Protein AF-G0S0V9-F1 (afdb_monomer)

Mean predicted aligned error: 15.32 Å

InterPro domains:
  IPR046497 Domain of unknown function DUF6590 [PF20233] (120-273)

Organism: Chaetomium thermophilum (strain DSM 1495 / CBS 144.50 / IMI 039719) (NCBI:txid759272)

Structure (mmCIF, N/CA/C/O backbone):
data_AF-G0S0V9-F1
#
_entry.id   AF-G0S0V9-F1
#
loop_
_atom_site.group_PDB
_atom_site.id
_atom_site.type_symbol
_atom_site.label_atom_id
_atom_site.label_alt_id
_atom_site.label_comp_id
_atom_site.label_asym_id
_atom_site.label_entity_id
_atom_site.label_seq_id
_atom_site.pdbx_PDB_ins_code
_atom_site.Cartn_x
_atom_site.Cartn_y
_atom_site.Cartn_z
_atom_site.occupancy
_atom_site.B_iso_or_equiv
_atom_site.auth_seq_id
_atom_site.auth_comp_id
_atom_site.auth_asym_id
_atom_site.auth_atom_id
_atom_site.pdbx_PDB_model_num
ATOM 1 N N . MET A 1 1 ? 46.532 -39.135 -51.878 1.00 39.53 1 MET A N 1
ATOM 2 C CA . MET A 1 1 ? 47.555 -39.866 -51.091 1.00 39.53 1 MET A CA 1
ATOM 3 C C . MET A 1 1 ? 47.720 -39.105 -49.780 1.00 39.53 1 MET A C 1
ATOM 5 O O . MET A 1 1 ? 47.899 -37.908 -49.873 1.00 39.53 1 MET A O 1
ATOM 9 N N . ALA A 1 2 ? 47.575 -39.614 -48.561 1.00 46.34 2 ALA A N 1
ATOM 10 C CA . ALA A 1 2 ? 47.280 -40.934 -48.019 1.00 46.34 2 ALA A CA 1
ATOM 11 C C . ALA A 1 2 ? 46.438 -40.751 -46.730 1.00 46.34 2 ALA A C 1
ATOM 13 O O . ALA A 1 2 ? 46.432 -39.680 -46.130 1.00 46.34 2 ALA A O 1
ATOM 14 N N . ARG A 1 3 ? 45.684 -41.791 -46.360 1.00 49.44 3 ARG A N 1
ATOM 15 C CA . ARG A 1 3 ? 44.761 -41.876 -45.213 1.00 49.44 3 ARG A CA 1
ATOM 16 C C . ARG A 1 3 ? 45.434 -42.534 -43.996 1.00 49.44 3 ARG A C 1
ATOM 18 O O . ARG A 1 3 ? 46.299 -43.375 -44.217 1.00 49.44 3 ARG A O 1
ATOM 25 N N . ARG A 1 4 ? 44.833 -42.303 -42.809 1.00 44.81 4 ARG A N 1
ATOM 26 C CA . ARG A 1 4 ? 44.665 -43.163 -41.593 1.00 44.81 4 ARG A CA 1
ATOM 27 C C . ARG A 1 4 ? 45.316 -42.616 -40.305 1.00 44.81 4 ARG A C 1
ATOM 29 O O . ARG A 1 4 ? 46.371 -42.006 -40.413 1.00 44.81 4 ARG A O 1
ATOM 36 N N . PRO A 1 5 ? 44.830 -43.004 -39.101 1.00 59.81 5 PRO A N 1
ATOM 37 C CA . PRO A 1 5 ? 43.457 -43.358 -38.677 1.00 59.81 5 PRO A CA 1
ATOM 38 C C . PRO A 1 5 ? 43.071 -42.739 -37.295 1.00 59.81 5 PRO A C 1
ATOM 40 O O . PRO A 1 5 ? 43.884 -42.035 -36.701 1.00 59.81 5 PRO A O 1
ATOM 43 N N . PRO A 1 6 ? 41.847 -42.989 -36.772 1.00 58.97 6 PRO A N 1
ATOM 44 C CA . PRO A 1 6 ? 41.383 -42.500 -35.471 1.00 58.97 6 PRO A CA 1
ATOM 45 C C . PRO A 1 6 ? 41.593 -43.532 -34.343 1.00 58.97 6 PRO A C 1
ATOM 47 O O . PRO A 1 6 ? 41.636 -44.734 -34.608 1.00 58.97 6 PRO A O 1
ATOM 50 N N . SER A 1 7 ? 41.654 -43.076 -33.088 1.00 55.22 7 SER A N 1
ATOM 51 C CA . SER A 1 7 ? 41.626 -43.930 -31.890 1.00 55.22 7 SER A CA 1
ATOM 52 C C . SER A 1 7 ? 40.384 -43.640 -31.036 1.00 55.22 7 SER A C 1
ATOM 54 O O . SER A 1 7 ? 40.142 -42.501 -30.640 1.00 55.22 7 SER A O 1
ATOM 56 N N . THR A 1 8 ? 39.608 -44.699 -30.814 1.00 56.28 8 THR A N 1
ATOM 57 C CA . THR A 1 8 ? 38.325 -44.840 -30.098 1.00 56.28 8 THR A CA 1
ATOM 58 C C . THR A 1 8 ? 38.503 -44.904 -28.554 1.00 56.28 8 THR A C 1
ATOM 60 O O . THR A 1 8 ? 39.632 -44.733 -28.093 1.00 56.28 8 THR A O 1
ATOM 63 N N . PRO A 1 9 ? 37.439 -45.078 -27.725 1.00 51.16 9 PRO A N 1
ATOM 64 C CA . PRO A 1 9 ? 37.349 -44.540 -26.367 1.00 51.16 9 PRO A CA 1
ATOM 65 C C . PRO A 1 9 ? 37.624 -45.598 -25.284 1.00 51.16 9 PRO A C 1
ATOM 67 O O . PRO A 1 9 ? 37.689 -46.793 -25.563 1.00 51.16 9 PRO A O 1
ATOM 70 N N . ALA A 1 10 ? 37.731 -45.162 -24.029 1.00 42.88 10 ALA A N 1
ATOM 71 C CA . ALA A 1 10 ? 37.745 -46.053 -22.872 1.00 42.88 10 ALA A CA 1
ATOM 72 C C . ALA A 1 10 ? 36.408 -45.972 -22.115 1.00 42.88 10 ALA A C 1
ATOM 74 O O . ALA A 1 10 ? 36.073 -44.942 -21.529 1.00 42.88 10 ALA A O 1
ATOM 75 N N . GLU A 1 11 ? 35.663 -47.077 -22.155 1.00 40.44 11 GLU A N 1
ATOM 76 C CA . GLU A 1 11 ? 34.688 -47.494 -21.145 1.00 40.44 11 GLU A CA 1
ATOM 77 C C . GLU A 1 11 ? 35.394 -47.818 -19.822 1.00 40.44 11 GLU A C 1
ATOM 79 O O . GLU A 1 11 ? 36.467 -48.420 -19.836 1.00 40.44 11 GLU A O 1
ATOM 84 N N . ALA A 1 12 ? 34.743 -47.527 -18.692 1.00 37.41 12 ALA A N 1
ATOM 85 C CA . ALA A 1 12 ? 34.883 -48.320 -17.471 1.00 37.41 12 ALA A CA 1
ATOM 86 C C . ALA A 1 12 ? 33.706 -48.068 -16.504 1.00 37.41 12 ALA A C 1
ATOM 88 O O . ALA A 1 12 ? 33.670 -47.076 -15.784 1.00 37.41 12 ALA A O 1
ATOM 89 N N . SER A 1 13 ? 32.764 -49.019 -16.515 1.00 39.03 13 SER A N 1
ATOM 90 C CA . SER A 1 13 ? 32.220 -49.733 -15.342 1.00 39.03 13 SER A CA 1
ATOM 91 C C . SER A 1 13 ? 31.679 -48.952 -14.130 1.00 39.03 13 SER A C 1
ATOM 93 O O . SER A 1 13 ? 32.429 -48.388 -13.337 1.00 39.03 13 SER A O 1
ATOM 95 N N . GLY A 1 14 ? 30.364 -49.082 -13.904 1.00 37.41 14 GLY A N 1
ATOM 96 C CA . GLY A 1 14 ? 29.749 -48.959 -12.575 1.00 37.41 14 GLY A CA 1
ATOM 97 C C . GLY A 1 14 ? 29.949 -50.210 -11.699 1.00 37.41 14 GLY A C 1
ATOM 98 O O . GLY A 1 14 ? 30.537 -51.195 -12.145 1.00 37.41 14 GLY A O 1
ATOM 99 N N . PRO A 1 15 ? 29.426 -50.183 -10.461 1.00 47.09 15 PRO A N 1
ATOM 100 C CA . PRO A 1 15 ? 28.585 -51.275 -9.956 1.00 47.09 15 PRO A CA 1
ATOM 101 C C . PRO A 1 15 ? 27.272 -50.726 -9.349 1.00 47.09 15 PRO A C 1
ATOM 103 O O . PRO A 1 15 ? 27.257 -49.659 -8.746 1.00 47.09 15 PRO A O 1
ATOM 106 N N . VAL A 1 16 ? 26.110 -51.271 -9.723 1.00 37.41 16 VAL A N 1
ATOM 107 C CA . VAL A 1 16 ? 25.408 -52.435 -9.130 1.00 37.41 16 VAL A CA 1
ATOM 108 C C . VAL A 1 16 ? 24.672 -52.063 -7.837 1.00 37.41 16 VAL A C 1
ATOM 110 O O . VAL A 1 16 ? 25.267 -51.727 -6.819 1.00 37.41 16 VAL A O 1
ATOM 113 N N . CYS A 1 17 ? 23.342 -52.124 -7.939 1.00 34.34 17 CYS A N 1
ATOM 114 C CA . CYS A 1 17 ? 22.389 -52.143 -6.840 1.00 34.34 17 CYS A CA 1
ATOM 115 C C . CYS A 1 17 ? 22.626 -53.350 -5.932 1.00 34.34 17 CYS A C 1
ATOM 117 O O . CYS A 1 17 ? 22.797 -54.451 -6.445 1.00 34.34 17 CYS A O 1
ATOM 119 N N . ASP A 1 18 ? 22.464 -53.161 -4.624 1.00 32.41 18 ASP A N 1
ATOM 120 C CA . ASP A 1 18 ? 22.017 -54.240 -3.753 1.00 32.41 18 ASP A CA 1
ATOM 121 C C . ASP A 1 18 ? 20.871 -53.766 -2.862 1.00 32.41 18 ASP A C 1
ATOM 123 O O . ASP A 1 18 ? 20.882 -52.688 -2.265 1.00 32.41 18 ASP A O 1
ATOM 127 N N . SER A 1 19 ? 19.846 -54.603 -2.849 1.00 36.19 19 SER A N 1
ATOM 128 C CA . SER A 1 19 ? 18.584 -54.477 -2.143 1.00 36.19 19 SER A CA 1
ATOM 129 C C . SER A 1 19 ? 18.486 -55.605 -1.125 1.00 36.19 19 SER A C 1
ATOM 131 O O . SER A 1 19 ? 18.514 -56.760 -1.532 1.00 36.19 19 SER A O 1
ATOM 133 N N . ALA A 1 20 ? 18.332 -55.268 0.156 1.00 32.06 20 ALA A N 1
ATOM 134 C CA . ALA A 1 20 ? 17.757 -56.044 1.272 1.00 32.06 20 ALA A CA 1
ATOM 135 C C . ALA A 1 20 ? 18.194 -55.311 2.562 1.00 32.06 20 ALA A C 1
ATOM 137 O O . ALA A 1 20 ? 19.274 -54.741 2.589 1.00 32.06 20 ALA A O 1
ATOM 138 N N . SER A 1 21 ? 17.447 -55.199 3.654 1.00 35.91 21 SER A N 1
ATOM 139 C CA . SER A 1 21 ? 16.430 -56.076 4.218 1.00 35.91 21 SER A CA 1
ATOM 140 C C . SER A 1 21 ? 15.522 -55.299 5.182 1.00 35.91 21 SER A C 1
ATOM 142 O O . SER A 1 21 ? 15.874 -54.253 5.725 1.00 35.91 21 SER A O 1
ATOM 144 N N . LYS A 1 22 ? 14.334 -55.866 5.364 1.00 35.53 22 LYS A N 1
ATOM 145 C CA . LYS A 1 22 ? 13.302 -55.557 6.355 1.00 35.53 22 LYS A CA 1
ATOM 146 C C . LYS A 1 22 ? 13.657 -56.213 7.703 1.00 35.53 22 LYS A C 1
ATOM 148 O O . LYS A 1 22 ? 14.336 -57.235 7.683 1.00 35.53 22 LYS A O 1
ATOM 153 N N . GLU A 1 23 ? 13.072 -55.674 8.781 1.00 33.56 23 GLU A N 1
ATOM 154 C CA . GLU A 1 23 ? 12.991 -56.213 10.164 1.00 33.56 23 GLU A CA 1
ATOM 155 C C . GLU A 1 23 ? 14.291 -56.101 10.977 1.00 33.56 23 GLU A C 1
ATOM 157 O O . GLU A 1 23 ? 15.381 -56.296 10.463 1.00 33.56 23 GLU A O 1
ATOM 162 N N . ASP A 1 24 ? 14.319 -55.780 12.266 1.00 33.91 24 ASP A N 1
ATOM 163 C CA . ASP A 1 24 ? 13.338 -55.428 13.295 1.00 33.91 24 ASP A CA 1
ATOM 164 C C . ASP A 1 24 ? 14.192 -54.906 14.467 1.00 33.91 24 ASP A C 1
ATOM 166 O O . ASP A 1 24 ? 15.264 -55.462 14.690 1.00 33.91 24 ASP A O 1
ATOM 170 N N . LEU A 1 25 ? 13.752 -53.898 15.231 1.00 36.25 25 LEU A N 1
ATOM 171 C CA . LEU A 1 25 ? 14.039 -53.795 16.676 1.00 36.25 25 LEU A CA 1
ATOM 172 C C . LEU A 1 25 ? 13.320 -52.592 17.293 1.00 36.25 25 LEU A C 1
ATOM 174 O O . LEU A 1 25 ? 13.658 -51.426 17.096 1.00 36.25 25 LEU A O 1
ATOM 178 N N . ARG A 1 26 ? 12.305 -52.936 18.086 1.00 36.47 26 ARG A N 1
ATOM 179 C CA . ARG A 1 26 ? 11.642 -52.082 19.066 1.00 36.47 26 ARG A CA 1
ATOM 180 C C . ARG A 1 26 ? 12.677 -51.525 20.048 1.00 36.47 26 ARG A C 1
ATOM 182 O O . ARG A 1 26 ? 13.338 -52.301 20.730 1.00 36.47 26 ARG A O 1
ATOM 189 N N . SER A 1 27 ? 12.714 -50.207 20.210 1.00 35.81 27 SER A N 1
ATOM 190 C CA . SER A 1 27 ? 13.099 -49.592 21.479 1.00 35.81 27 SER A CA 1
ATOM 191 C C . SER A 1 27 ? 12.212 -48.381 21.726 1.00 35.81 27 SER A C 1
ATOM 193 O O . SER A 1 27 ? 12.155 -47.439 20.938 1.00 35.81 27 SER A O 1
ATOM 195 N N . THR A 1 28 ? 11.440 -48.480 22.797 1.00 40.62 28 THR A N 1
ATOM 196 C CA . THR A 1 28 ? 10.575 -47.447 23.344 1.00 40.62 28 THR A CA 1
ATOM 197 C C . THR A 1 28 ? 11.424 -46.423 24.082 1.00 40.62 28 THR A C 1
ATOM 199 O O . THR A 1 28 ? 11.777 -46.666 25.231 1.00 40.62 28 THR A O 1
ATOM 202 N N . ASP A 1 29 ? 11.671 -45.271 23.462 1.00 34.53 29 ASP A N 1
ATOM 203 C CA . ASP A 1 29 ? 12.013 -44.053 24.192 1.00 34.53 29 ASP A CA 1
ATOM 204 C C . ASP A 1 29 ? 10.876 -43.045 24.047 1.00 34.53 29 ASP A C 1
ATOM 206 O O . ASP A 1 29 ? 10.540 -42.536 22.976 1.00 34.53 29 ASP A O 1
ATOM 210 N N . ARG A 1 30 ? 10.220 -42.835 25.184 1.00 36.72 30 ARG A N 1
ATOM 211 C CA . ARG A 1 30 ? 9.084 -41.952 25.401 1.00 36.72 30 ARG A CA 1
ATOM 212 C C . ARG A 1 30 ? 9.603 -40.513 25.402 1.00 36.72 30 ARG A C 1
ATOM 214 O O . ARG A 1 30 ? 9.871 -39.953 26.457 1.00 36.72 30 ARG A O 1
ATOM 221 N N . ILE A 1 31 ? 9.773 -39.933 24.217 1.00 34.91 31 ILE A N 1
ATOM 222 C CA . ILE A 1 31 ? 10.007 -38.494 24.066 1.00 34.91 31 ILE A CA 1
ATOM 223 C C . ILE A 1 31 ? 8.679 -37.794 24.359 1.00 34.91 31 ILE A C 1
ATOM 225 O O . ILE A 1 31 ? 7.699 -37.955 23.629 1.00 34.91 31 ILE A O 1
ATOM 229 N N . GLU A 1 32 ? 8.644 -37.063 25.471 1.00 36.69 32 GLU A N 1
ATOM 230 C CA . GLU A 1 32 ? 7.547 -36.174 25.832 1.00 36.69 32 GLU A CA 1
ATOM 231 C C . GLU A 1 32 ? 7.247 -35.224 24.668 1.00 36.69 32 GLU A C 1
ATOM 233 O O . GLU A 1 32 ? 8.122 -34.521 24.157 1.00 36.69 32 GLU A O 1
ATOM 238 N N . GLN A 1 33 ? 5.993 -35.242 24.221 1.00 32.78 33 GLN A N 1
ATOM 239 C CA . GLN A 1 33 ? 5.499 -34.337 23.196 1.00 32.78 33 GLN A CA 1
ATOM 240 C C . GLN A 1 33 ? 5.598 -32.896 23.712 1.00 32.78 33 GLN A C 1
ATOM 242 O O . GLN A 1 33 ? 5.029 -32.603 24.766 1.00 32.78 33 GLN A O 1
ATOM 247 N N . PRO A 1 34 ? 6.240 -31.964 22.986 1.00 29.92 34 PRO A N 1
ATOM 248 C CA . PRO A 1 34 ? 6.043 -30.557 23.271 1.00 29.92 34 PRO A CA 1
ATOM 249 C C . PRO A 1 34 ? 4.571 -30.233 23.003 1.00 29.92 34 PRO A C 1
ATOM 251 O O . PRO A 1 34 ? 4.061 -30.431 21.898 1.00 29.92 34 PRO A O 1
ATOM 254 N N . THR A 1 35 ? 3.887 -29.768 24.046 1.00 36.72 35 THR A N 1
ATOM 255 C CA . THR A 1 35 ? 2.535 -29.215 23.989 1.00 36.72 35 THR A CA 1
ATOM 256 C C . THR A 1 35 ? 2.407 -28.279 22.792 1.00 36.72 35 THR A C 1
ATOM 258 O O . THR A 1 35 ? 3.206 -27.354 22.631 1.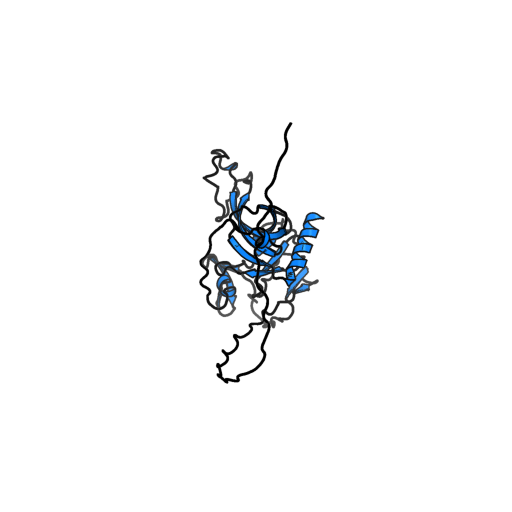00 36.72 35 THR A O 1
ATOM 261 N N . SER A 1 36 ? 1.408 -28.551 21.954 1.00 29.94 36 SER A N 1
ATOM 262 C CA . SER A 1 36 ? 1.087 -27.803 20.743 1.00 29.94 36 SER A CA 1
ATOM 263 C C . SER A 1 36 ? 1.104 -26.288 20.987 1.00 29.94 36 SER A C 1
ATOM 265 O O . SER A 1 36 ? 0.422 -25.831 21.912 1.00 29.94 36 SER A O 1
ATOM 267 N N . PRO A 1 37 ? 1.784 -25.478 20.159 1.00 32.34 37 PRO A N 1
ATOM 268 C CA . PRO A 1 37 ? 1.518 -24.052 20.150 1.00 32.34 37 PRO A CA 1
ATOM 269 C C . PRO A 1 37 ? 0.078 -23.852 19.666 1.00 32.34 37 PRO A C 1
ATOM 271 O O . PRO A 1 37 ? -0.293 -24.310 18.586 1.00 32.34 37 PRO A O 1
ATOM 274 N N . SER A 1 38 ? -0.724 -23.213 20.518 1.00 34.88 38 SER A N 1
ATOM 275 C CA . SER A 1 38 ? -2.053 -22.678 20.222 1.00 34.88 38 SER A CA 1
ATOM 276 C C . SER A 1 38 ? -2.136 -22.189 18.772 1.00 34.88 38 SER A C 1
ATOM 278 O O . SER A 1 38 ? -1.464 -21.229 18.386 1.00 34.88 38 SER A O 1
ATOM 280 N N . GLN A 1 39 ? -2.936 -22.879 17.956 1.00 32.41 39 GLN A N 1
ATOM 281 C CA . GLN A 1 39 ? -3.374 -22.370 16.666 1.00 32.41 39 GLN A CA 1
ATOM 282 C C . GLN A 1 39 ? -4.279 -21.172 16.955 1.00 32.41 39 GLN A C 1
ATOM 284 O O . GLN A 1 39 ? -5.480 -21.330 17.153 1.00 32.41 39 GLN A O 1
ATOM 289 N N . ALA A 1 40 ? -3.707 -19.970 16.996 1.00 34.22 40 ALA A N 1
ATOM 290 C CA . ALA A 1 40 ? -4.486 -18.763 16.784 1.00 34.22 40 ALA A CA 1
ATOM 291 C C . ALA A 1 40 ? -5.059 -18.871 15.363 1.00 34.22 40 ALA A C 1
ATOM 293 O O . ALA A 1 40 ? -4.358 -18.621 14.383 1.00 34.22 40 ALA A O 1
ATOM 294 N N . GLN A 1 41 ? -6.293 -19.362 15.244 1.00 38.12 41 GLN A N 1
ATOM 295 C CA . GLN A 1 41 ? -7.030 -19.303 13.992 1.00 38.12 41 GLN A CA 1
ATOM 296 C C . GLN A 1 41 ? -7.148 -17.818 13.640 1.00 38.12 41 GLN A C 1
ATOM 298 O O . GLN A 1 41 ? -7.709 -17.037 14.405 1.00 38.12 41 GLN A O 1
ATOM 303 N N . GLU A 1 42 ? -6.543 -17.413 12.523 1.00 48.88 42 GLU A N 1
ATOM 304 C CA . GLU A 1 42 ? -6.765 -16.093 11.937 1.00 48.88 42 GLU A CA 1
ATOM 305 C C . GLU A 1 42 ? -8.242 -16.033 11.522 1.00 48.88 42 GLU A C 1
ATOM 307 O O . GLU A 1 42 ? -8.612 -16.480 10.435 1.00 48.88 42 GLU A O 1
ATOM 312 N N . GLU A 1 43 ? -9.112 -15.569 12.421 1.00 55.12 43 GLU A N 1
ATOM 313 C CA . GLU A 1 43 ? -10.522 -15.360 12.106 1.00 55.12 43 GLU A CA 1
ATOM 314 C C . GLU A 1 43 ? -10.627 -14.272 11.034 1.00 55.12 43 GLU A C 1
ATOM 316 O O . GLU A 1 43 ? -10.278 -13.109 11.239 1.00 55.12 43 GLU A O 1
ATOM 321 N N . LEU A 1 44 ? -11.067 -14.677 9.844 1.00 59.34 44 LEU A N 1
ATOM 322 C CA . LEU A 1 44 ? -11.316 -13.777 8.728 1.00 59.34 44 LEU A CA 1
ATOM 323 C C . LEU A 1 44 ? -12.585 -12.972 8.999 1.00 59.34 44 LEU A C 1
ATOM 325 O O . LEU A 1 44 ? -13.651 -13.5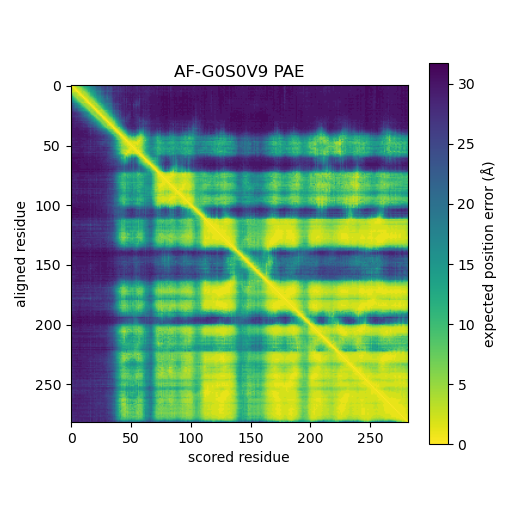37 9.226 1.00 59.34 44 LEU A O 1
ATOM 329 N N . ILE A 1 45 ? -12.473 -11.654 8.888 1.00 64.38 45 ILE A N 1
ATOM 330 C CA . ILE A 1 45 ? -13.618 -10.749 8.974 1.00 64.38 45 ILE A CA 1
ATOM 331 C C . ILE A 1 45 ? -14.361 -10.765 7.637 1.00 64.38 45 ILE A C 1
ATOM 333 O O . ILE A 1 45 ? -13.769 -10.548 6.571 1.00 64.38 45 ILE A O 1
ATOM 337 N N . PHE A 1 46 ? -15.664 -11.031 7.700 1.00 63.66 46 PHE A N 1
ATOM 338 C CA . PHE A 1 46 ? -16.556 -11.021 6.545 1.00 63.66 46 PHE A CA 1
ATOM 339 C C . PHE A 1 46 ? -17.106 -9.614 6.313 1.00 63.66 46 PHE A C 1
ATOM 341 O O . PHE A 1 46 ? -17.236 -8.824 7.243 1.00 63.66 46 PHE A O 1
ATOM 348 N N . TRP A 1 47 ? -17.391 -9.286 5.056 1.00 65.12 47 TRP A N 1
ATOM 349 C CA . TRP A 1 47 ? -17.911 -7.983 4.658 1.00 65.12 47 TRP A CA 1
ATOM 350 C C . TRP A 1 47 ? -19.138 -8.160 3.784 1.00 65.12 47 TRP A C 1
ATOM 352 O O . TRP A 1 47 ? -19.114 -8.953 2.840 1.00 65.12 47 TRP A O 1
ATOM 362 N N . THR A 1 48 ? -20.155 -7.350 4.046 1.00 73.25 48 THR A N 1
ATOM 363 C CA . THR A 1 48 ? -21.371 -7.264 3.243 1.00 73.25 48 THR A CA 1
ATOM 364 C C . THR A 1 48 ? -21.571 -5.842 2.741 1.00 73.25 48 THR A C 1
ATOM 366 O O . THR A 1 48 ? -21.115 -4.867 3.339 1.00 73.25 48 THR A O 1
ATOM 369 N N . TRP A 1 49 ? -22.191 -5.718 1.575 1.00 74.75 49 TRP A N 1
ATOM 370 C CA . TRP A 1 49 ? -22.559 -4.424 1.019 1.00 74.75 49 TRP A CA 1
ATOM 371 C C . TRP A 1 49 ? -23.788 -3.884 1.763 1.00 74.75 49 TRP A C 1
ATOM 373 O O . TRP A 1 49 ? -24.780 -4.598 1.892 1.00 74.75 49 TRP A O 1
ATOM 383 N N . SER A 1 50 ? -23.728 -2.645 2.255 1.00 72.75 50 SER A N 1
ATOM 384 C CA . SER A 1 50 ? -24.867 -1.951 2.862 1.00 72.75 50 SER A CA 1
ATOM 385 C C . SER A 1 50 ? -25.495 -1.002 1.848 1.00 72.75 50 SER A C 1
ATOM 387 O O . SER A 1 50 ? -24.916 0.037 1.522 1.00 72.75 50 SER A O 1
ATOM 389 N N . ASP A 1 51 ? -26.708 -1.332 1.400 1.00 68.06 51 ASP A N 1
ATOM 390 C CA . ASP A 1 51 ? -27.489 -0.468 0.509 1.00 68.06 51 ASP A CA 1
ATOM 391 C C . ASP A 1 51 ? -27.894 0.851 1.176 1.00 68.06 51 ASP A C 1
ATOM 393 O O . ASP A 1 51 ? -28.013 1.857 0.494 1.00 68.06 51 ASP A O 1
ATOM 397 N N . GLU A 1 52 ? -28.050 0.900 2.503 1.00 66.19 52 GLU A N 1
ATOM 398 C CA . GLU A 1 52 ? -28.386 2.142 3.217 1.00 66.19 52 GLU A CA 1
ATOM 399 C C . GLU A 1 52 ? -27.208 3.121 3.278 1.00 66.19 52 GLU A C 1
ATOM 401 O O . GLU A 1 52 ? -27.380 4.332 3.140 1.00 66.19 52 GLU A O 1
ATOM 406 N N . ARG A 1 53 ? -25.992 2.602 3.495 1.00 59.50 53 ARG A N 1
ATOM 407 C CA . ARG A 1 53 ? -24.780 3.422 3.654 1.00 59.50 53 ARG A CA 1
ATOM 408 C C . ARG A 1 53 ? -23.990 3.588 2.359 1.00 59.50 53 ARG A C 1
ATOM 410 O O . ARG A 1 53 ? -23.057 4.388 2.325 1.00 59.50 53 ARG A O 1
ATOM 417 N N . HIS A 1 54 ? -24.354 2.848 1.310 1.00 60.25 54 HIS A N 1
ATOM 418 C CA . HIS A 1 54 ? -23.622 2.774 0.043 1.00 60.25 54 HIS A CA 1
ATOM 419 C C . HIS A 1 54 ? -22.131 2.451 0.263 1.00 60.25 54 HIS A C 1
ATOM 421 O O . HIS A 1 54 ? -21.247 3.068 -0.338 1.00 60.25 54 HIS A O 1
ATOM 427 N N . CYS A 1 55 ? -21.842 1.520 1.174 1.00 62.28 55 CYS A N 1
ATOM 428 C CA . CYS A 1 55 ? -20.484 1.087 1.486 1.00 62.28 55 CYS A CA 1
ATOM 429 C C . CYS A 1 55 ? -20.463 -0.341 2.050 1.00 62.28 55 CYS A C 1
ATOM 431 O O . CYS A 1 55 ? -21.494 -0.903 2.419 1.00 62.28 55 CYS A O 1
ATOM 433 N N . TRP A 1 56 ? -19.275 -0.940 2.124 1.00 65.88 56 TRP A N 1
ATOM 434 C CA . TRP A 1 56 ? -19.081 -2.236 2.776 1.00 65.88 56 TRP A CA 1
ATOM 435 C C . TRP A 1 56 ? -19.112 -2.088 4.306 1.00 65.88 56 TRP A C 1
ATOM 437 O O . TRP A 1 56 ? -18.499 -1.166 4.845 1.00 65.88 56 TRP A O 1
ATOM 447 N N . VAL A 1 57 ? -19.790 -3.010 4.998 1.00 66.06 57 VAL A N 1
ATOM 448 C CA . VAL A 1 57 ? -19.860 -3.139 6.468 1.00 66.06 57 VAL A CA 1
ATOM 449 C C . VAL A 1 57 ? -19.412 -4.536 6.918 1.00 66.06 57 VAL A C 1
ATOM 451 O O . VAL A 1 57 ? -19.609 -5.513 6.195 1.00 66.06 57 VAL A O 1
ATOM 454 N N . ALA A 1 58 ? -18.737 -4.637 8.066 1.00 63.22 58 ALA A N 1
ATOM 455 C CA . ALA A 1 58 ? -18.236 -5.915 8.572 1.00 63.22 58 ALA A CA 1
ATOM 456 C C . ALA A 1 58 ? -19.387 -6.763 9.149 1.00 63.22 58 ALA A C 1
ATOM 458 O O . ALA A 1 58 ? -20.223 -6.257 9.895 1.00 63.22 58 ALA A O 1
ATOM 459 N N . GLU A 1 59 ? -19.427 -8.048 8.807 1.00 63.31 59 GLU A N 1
ATOM 460 C CA . GLU A 1 59 ? -20.454 -9.010 9.214 1.00 63.31 59 GLU A CA 1
ATOM 461 C C . GLU A 1 59 ? -20.016 -9.734 10.504 1.00 63.31 59 GLU A C 1
ATOM 463 O O . GLU A 1 59 ? -18.872 -10.176 10.613 1.00 63.31 59 GLU A O 1
ATOM 468 N N . GLY A 1 60 ? -20.913 -9.875 11.489 1.00 45.81 60 GLY A N 1
ATOM 469 C CA . GLY A 1 60 ? -20.699 -10.778 12.635 1.00 45.81 60 GLY A CA 1
ATOM 470 C C . GLY A 1 60 ? -20.140 -10.177 13.933 1.00 45.81 60 GLY A C 1
ATOM 471 O O . GLY A 1 60 ? -19.909 -10.921 14.884 1.00 45.81 60 GLY A O 1
ATOM 472 N N . ARG A 1 61 ? -19.998 -8.853 14.048 1.00 44.28 61 ARG A N 1
ATOM 473 C CA . ARG A 1 61 ? -19.980 -8.180 15.359 1.00 44.28 61 ARG A CA 1
ATOM 474 C C . ARG A 1 61 ? -21.045 -7.105 15.370 1.00 44.28 61 ARG A C 1
ATOM 476 O O . ARG A 1 61 ? -20.829 -5.991 14.903 1.00 44.28 61 ARG A O 1
ATOM 483 N N . GLU A 1 62 ? -22.198 -7.458 15.922 1.00 34.03 62 GLU A N 1
ATOM 484 C CA . GLU A 1 62 ? -23.101 -6.464 16.477 1.00 34.03 62 GLU A CA 1
ATOM 485 C C . GLU A 1 62 ? -22.288 -5.719 17.543 1.00 34.03 62 GLU A C 1
ATOM 487 O O . GLU A 1 62 ? -22.014 -6.244 18.624 1.00 34.03 62 GLU A O 1
ATOM 492 N N . LEU A 1 63 ? -21.793 -4.524 17.205 1.00 40.00 63 LEU A N 1
ATOM 493 C CA . LEU A 1 63 ? -21.461 -3.544 18.224 1.00 40.00 63 LEU A CA 1
ATOM 494 C C . LEU A 1 63 ? -22.771 -3.360 18.971 1.00 40.00 63 LEU A C 1
ATOM 496 O O . LEU A 1 63 ? -23.678 -2.719 18.440 1.00 40.00 63 LEU A O 1
ATOM 500 N N . GLN A 1 64 ? -22.915 -4.012 20.127 1.00 29.91 64 GLN A N 1
ATOM 501 C CA . GLN A 1 64 ? -24.086 -3.789 20.954 1.00 29.91 64 GLN A CA 1
ATOM 502 C C . GLN A 1 64 ? -24.210 -2.275 21.106 1.00 29.91 64 GLN A C 1
ATOM 504 O O . GLN A 1 64 ? -23.244 -1.648 21.555 1.00 29.91 64 GLN A O 1
ATOM 509 N N . PRO A 1 65 ? -25.331 -1.669 20.683 1.00 29.92 65 PRO A N 1
ATOM 510 C CA . PRO A 1 65 ? -25.512 -0.248 20.855 1.00 29.92 65 PRO A CA 1
ATOM 511 C C . PRO A 1 65 ? -25.626 -0.030 22.358 1.00 29.92 65 PRO A C 1
ATOM 513 O O . PRO A 1 65 ? -26.681 -0.237 22.956 1.00 29.92 65 PRO A O 1
ATOM 516 N N . THR A 1 66 ? -24.521 0.342 23.005 1.00 32.91 66 THR A N 1
ATOM 517 C CA . THR A 1 66 ? -24.592 0.846 24.367 1.00 32.91 66 THR A CA 1
ATOM 518 C C . THR A 1 66 ? -25.342 2.157 24.268 1.00 32.91 66 THR A C 1
ATOM 520 O O . THR A 1 66 ? -24.859 3.133 23.690 1.00 32.91 66 THR A O 1
ATOM 523 N N . ALA A 1 67 ? -26.578 2.129 24.754 1.00 33.81 67 ALA A N 1
ATOM 524 C CA . ALA A 1 67 ? -27.439 3.284 24.832 1.00 33.81 67 ALA A CA 1
ATOM 525 C C . ALA A 1 67 ? -26.670 4.459 25.461 1.00 33.81 67 ALA A C 1
ATOM 527 O O . ALA A 1 67 ? -26.113 4.338 26.548 1.00 33.81 67 ALA A O 1
ATOM 528 N N . SER A 1 68 ? -26.685 5.595 24.762 1.00 40.25 68 SER A N 1
ATOM 529 C CA . SER A 1 68 ? -26.161 6.909 25.162 1.00 40.25 68 SER A CA 1
ATOM 530 C C . SER A 1 68 ? -24.631 7.066 25.285 1.00 40.25 68 SER A C 1
ATOM 532 O O . SER A 1 68 ? -24.006 6.599 26.229 1.00 40.25 68 SER A O 1
ATOM 534 N N . GLY A 1 69 ? -24.054 7.855 24.366 1.00 34.53 69 GLY A N 1
ATOM 535 C CA . GLY A 1 69 ? -22.760 8.530 24.553 1.00 34.53 69 GLY A CA 1
ATOM 536 C C . GLY A 1 69 ? -21.668 8.121 23.563 1.00 34.53 69 GLY A C 1
ATOM 537 O O . GLY A 1 69 ? -20.966 7.151 23.797 1.00 34.53 69 GLY A O 1
ATOM 538 N N . SER A 1 70 ? -21.534 8.890 22.474 1.00 41.31 70 SER A N 1
ATOM 539 C CA . SER A 1 70 ? -20.421 8.912 21.500 1.00 41.31 70 SER A CA 1
ATOM 540 C C . SER A 1 70 ? -19.639 7.600 21.318 1.00 41.31 70 SER A C 1
ATOM 542 O O . SER A 1 70 ? -18.620 7.359 21.966 1.00 41.31 70 SER A O 1
ATOM 544 N N . ASP A 1 71 ? -20.089 6.794 20.364 1.00 44.81 71 ASP A N 1
ATOM 545 C CA . ASP A 1 71 ? -19.408 5.595 19.888 1.00 44.81 71 ASP A CA 1
ATOM 546 C C . ASP A 1 71 ? -18.087 5.966 19.179 1.00 44.81 71 ASP A C 1
ATOM 548 O O . ASP A 1 71 ? -18.034 6.156 17.964 1.00 44.81 71 ASP A O 1
ATOM 552 N N . SER A 1 72 ? -16.996 6.158 19.930 1.00 53.78 72 SER A N 1
ATOM 553 C CA . SER A 1 72 ? -15.671 6.477 19.375 1.00 53.78 72 SER A CA 1
ATOM 554 C C . SER A 1 72 ? -14.982 5.217 18.838 1.00 53.78 72 SER A C 1
ATOM 556 O O . SER A 1 72 ? -13.891 4.809 19.237 1.00 53.78 72 SER A O 1
ATOM 558 N N . THR A 1 73 ? -15.636 4.577 17.872 1.00 59.91 73 THR A N 1
ATOM 559 C CA . THR A 1 73 ? -15.103 3.477 17.057 1.00 59.91 73 THR A CA 1
ATOM 560 C C . THR A 1 73 ? -14.078 3.945 16.017 1.00 59.91 73 THR A C 1
ATOM 562 O O . THR A 1 73 ? -13.399 3.112 15.413 1.00 59.91 73 THR A O 1
ATOM 565 N N . ARG A 1 74 ? -13.922 5.263 15.837 1.00 74.62 74 ARG A N 1
ATOM 566 C CA . ARG A 1 74 ? -13.106 5.907 14.799 1.00 74.62 74 ARG A CA 1
ATOM 567 C C . ARG A 1 74 ? -11.649 6.097 15.230 1.00 74.62 74 ARG A C 1
ATOM 569 O O . ARG A 1 74 ? -11.361 6.476 16.361 1.00 74.62 74 ARG A O 1
ATOM 576 N N . TRP A 1 75 ? -10.739 5.869 14.285 1.00 81.81 75 TRP A N 1
ATOM 577 C CA . TRP A 1 75 ? -9.328 6.223 14.417 1.00 81.81 75 TRP A CA 1
ATOM 578 C C . TRP A 1 75 ? -9.110 7.681 14.007 1.00 81.81 75 TRP A C 1
ATOM 580 O O . TRP A 1 75 ? -9.523 8.096 12.917 1.00 81.81 75 TRP A O 1
ATOM 590 N N . GLU A 1 76 ? -8.426 8.439 14.858 1.00 84.31 76 GLU A N 1
ATOM 591 C CA . GLU A 1 76 ? -8.084 9.846 14.639 1.00 84.31 76 GLU A CA 1
ATOM 592 C C . GLU A 1 76 ? -6.568 10.026 14.653 1.00 84.31 76 GLU A C 1
ATOM 594 O O . GLU A 1 76 ? -5.878 9.364 15.422 1.00 84.31 76 GLU A O 1
ATOM 599 N N . TRP A 1 77 ? -6.035 10.882 13.781 1.00 82.00 77 TRP A N 1
ATOM 600 C CA . TRP A 1 77 ? -4.610 11.204 13.802 1.00 82.00 77 TRP A CA 1
ATOM 601 C C . TRP A 1 77 ? -4.316 12.094 15.010 1.00 82.00 77 TRP A C 1
ATOM 603 O O . TRP A 1 77 ? -4.965 13.125 15.180 1.00 82.00 77 TRP A O 1
ATOM 613 N N . ASP A 1 78 ? -3.344 11.697 15.823 1.00 84.69 78 ASP A N 1
ATOM 614 C CA . ASP A 1 78 ? -2.870 12.456 16.973 1.00 84.69 78 ASP A CA 1
ATOM 615 C C . ASP A 1 78 ? -1.455 12.969 16.684 1.00 84.69 78 ASP A C 1
ATOM 617 O O . ASP A 1 78 ? -0.509 12.196 16.492 1.00 84.69 78 ASP A O 1
ATOM 621 N N . ASP A 1 79 ? -1.319 14.294 16.596 1.00 81.00 79 ASP A N 1
ATOM 622 C CA . ASP A 1 79 ? -0.059 14.936 16.231 1.00 81.00 79 ASP A CA 1
ATOM 623 C C . ASP A 1 79 ? 1.027 14.786 17.298 1.00 81.00 79 ASP A C 1
ATOM 625 O O . ASP A 1 79 ? 2.207 14.796 16.936 1.00 81.00 79 ASP A O 1
ATOM 629 N N . ASP A 1 80 ? 0.667 14.612 18.568 1.00 82.75 80 ASP A N 1
ATOM 630 C CA . ASP A 1 80 ? 1.628 14.426 19.656 1.00 82.75 80 ASP A CA 1
ATOM 631 C C . ASP A 1 80 ? 2.139 12.981 19.676 1.00 82.75 80 ASP A C 1
ATOM 633 O O . ASP A 1 80 ? 3.338 12.729 19.814 1.00 82.75 80 ASP A O 1
ATOM 637 N N . ALA A 1 81 ? 1.243 12.014 19.463 1.00 80.56 81 ALA A N 1
ATOM 638 C CA . ALA A 1 81 ? 1.598 10.604 19.353 1.00 80.56 81 ALA A CA 1
ATOM 639 C C . ALA A 1 81 ? 2.286 10.256 18.022 1.00 80.56 81 ALA A C 1
ATOM 641 O O . ALA A 1 81 ? 2.946 9.216 17.947 1.00 80.56 81 ALA A O 1
ATOM 642 N N . LYS A 1 82 ? 2.123 11.097 16.986 1.00 80.62 82 LYS A N 1
ATOM 643 C CA . LYS A 1 82 ? 2.497 10.807 15.587 1.00 80.62 82 LYS A CA 1
ATOM 644 C C . LYS A 1 82 ? 1.948 9.456 15.118 1.00 80.62 82 LYS A C 1
ATOM 646 O O . LYS A 1 82 ? 2.617 8.712 14.397 1.00 80.62 82 LYS A O 1
ATOM 651 N N . ASP 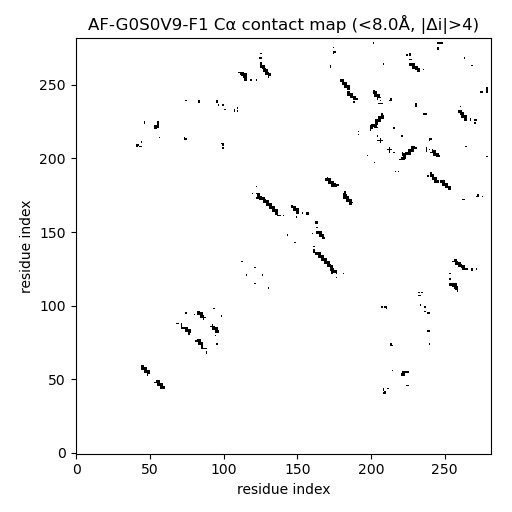A 1 83 ? 0.734 9.141 15.556 1.00 82.12 83 ASP A N 1
ATOM 652 C CA . ASP A 1 83 ? 0.045 7.892 15.258 1.00 82.12 83 ASP A CA 1
ATOM 653 C C . ASP A 1 83 ? -1.470 8.116 15.224 1.00 82.12 83 ASP A C 1
ATOM 655 O O . ASP A 1 83 ? -2.000 9.122 15.696 1.00 82.12 83 ASP A O 1
ATOM 659 N N . TRP A 1 84 ? -2.179 7.145 14.669 1.00 84.12 84 TRP A N 1
ATOM 660 C CA . TRP A 1 84 ? -3.619 7.051 14.781 1.00 84.12 84 TRP A CA 1
ATOM 661 C C . TRP A 1 84 ? -3.985 6.530 16.165 1.00 84.12 84 TRP A C 1
ATOM 663 O O . TRP A 1 84 ? -3.467 5.506 16.605 1.00 84.12 84 TRP A O 1
ATOM 673 N N . VAL A 1 85 ? -4.900 7.200 16.850 1.00 87.50 85 VAL A N 1
ATOM 674 C CA . VAL A 1 85 ? -5.383 6.802 18.169 1.00 87.50 85 VAL A CA 1
ATOM 675 C C . VAL A 1 85 ? -6.874 6.520 18.129 1.00 87.50 85 VAL A C 1
ATOM 677 O O . VAL A 1 85 ? -7.635 7.162 17.403 1.00 87.50 85 VAL A O 1
ATOM 680 N N . LYS A 1 86 ? -7.293 5.549 18.933 1.00 86.19 86 LYS A N 1
ATOM 681 C CA . LYS A 1 86 ? -8.696 5.312 19.255 1.00 86.19 86 LYS A CA 1
ATOM 682 C C . LYS A 1 86 ? -8.887 5.640 20.726 1.00 86.19 86 LYS A C 1
ATOM 684 O O . LYS A 1 86 ? -8.288 4.985 21.579 1.00 86.19 86 LYS A O 1
ATOM 689 N N . LYS A 1 87 ? -9.673 6.680 21.007 1.00 87.06 87 LYS A N 1
ATOM 690 C CA . LYS A 1 87 ? -10.024 7.107 22.369 1.00 87.06 87 LYS A CA 1
ATOM 691 C C . LYS A 1 87 ? -11.269 6.348 22.811 1.00 87.06 87 LYS A C 1
ATOM 693 O O . LYS A 1 87 ? -12.169 6.151 22.003 1.00 87.06 87 LYS A O 1
ATOM 698 N N . PHE A 1 88 ? -11.319 5.913 24.060 1.00 83.12 88 PHE A N 1
ATOM 699 C CA . PHE A 1 88 ? -12.456 5.222 24.661 1.00 83.12 88 PHE A CA 1
ATOM 700 C C . PHE A 1 88 ? -13.211 6.168 25.612 1.00 83.12 88 PHE A C 1
ATOM 702 O O . PHE A 1 88 ? -12.601 7.099 26.144 1.00 83.12 88 PHE A O 1
ATOM 709 N N . PRO A 1 89 ? -14.510 5.929 25.891 1.00 81.62 89 PRO A N 1
ATOM 710 C CA . PRO A 1 89 ? -15.305 6.786 26.782 1.00 81.62 89 PRO A CA 1
ATOM 711 C C . PRO A 1 89 ? -14.724 6.959 28.195 1.00 81.62 89 PRO A C 1
ATOM 713 O O . PRO A 1 89 ? -14.962 7.968 28.848 1.00 81.62 89 PRO A O 1
ATOM 716 N N . ASN A 1 90 ? -13.925 5.998 28.665 1.00 83.06 90 ASN A N 1
ATOM 717 C CA . ASN A 1 90 ? -13.242 6.041 29.961 1.00 83.06 90 ASN A CA 1
ATOM 718 C C . ASN A 1 90 ? -11.949 6.891 29.962 1.00 83.06 90 ASN A C 1
ATOM 720 O O . ASN A 1 90 ? -11.199 6.854 30.936 1.00 83.06 90 ASN A O 1
ATOM 724 N N . GLY A 1 91 ? -11.650 7.608 28.873 1.00 82.81 91 GLY A N 1
ATOM 725 C CA . GLY A 1 91 ? -10.448 8.433 28.724 1.00 82.81 91 GLY A CA 1
ATOM 726 C C . GLY A 1 91 ? -9.175 7.660 28.360 1.00 82.81 91 GLY A C 1
ATOM 727 O O . GLY A 1 91 ? -8.139 8.279 28.122 1.00 82.81 91 GLY A O 1
ATOM 728 N N . GLN A 1 92 ? -9.224 6.326 28.274 1.00 85.56 92 GLN A N 1
ATOM 729 C CA . GLN A 1 92 ? -8.110 5.537 27.748 1.00 85.56 92 GLN A CA 1
ATOM 730 C C . GLN A 1 92 ? -7.990 5.731 26.236 1.00 85.56 92 GLN A C 1
ATOM 732 O O . GLN A 1 92 ? -8.968 6.021 25.548 1.00 85.56 92 GLN A O 1
ATOM 737 N N . TYR A 1 93 ? -6.794 5.522 25.695 1.00 86.50 93 TYR A N 1
ATOM 738 C CA . TYR A 1 93 ? -6.602 5.450 24.255 1.00 86.50 93 TYR A CA 1
ATOM 739 C C . TYR A 1 93 ? -5.631 4.332 23.895 1.00 86.50 93 TYR A C 1
ATOM 741 O O . TYR A 1 93 ? -4.753 3.973 24.680 1.00 86.50 93 TYR A O 1
ATOM 749 N N . ILE A 1 94 ? -5.797 3.788 22.695 1.00 86.25 94 ILE A N 1
ATOM 750 C CA . ILE A 1 94 ? -4.853 2.849 22.093 1.00 86.25 94 ILE A CA 1
ATOM 751 C C . ILE A 1 94 ? -4.282 3.464 20.819 1.00 86.25 94 ILE A C 1
ATOM 753 O O . ILE A 1 94 ? -5.006 4.096 20.048 1.00 86.25 94 ILE A O 1
ATOM 757 N N . ARG A 1 95 ? -2.977 3.289 20.610 1.00 86.56 95 ARG A N 1
ATOM 758 C CA . ARG A 1 95 ? -2.289 3.666 19.374 1.00 86.56 95 ARG A CA 1
ATOM 759 C C . ARG A 1 95 ? -2.462 2.574 18.329 1.00 86.56 95 ARG A C 1
ATOM 761 O O . ARG A 1 95 ? -2.442 1.385 18.647 1.00 86.56 95 ARG A O 1
ATOM 768 N N . TYR A 1 96 ? -2.614 2.957 17.075 1.00 83.19 96 TYR A N 1
ATOM 769 C CA . TYR A 1 96 ? -2.892 2.017 16.005 1.00 83.19 96 TYR A CA 1
ATOM 770 C C . TYR A 1 96 ? -1.689 1.140 15.687 1.00 83.19 96 TYR A C 1
ATOM 772 O O . TYR A 1 96 ? -1.859 -0.052 15.427 1.00 83.19 96 TYR A O 1
ATOM 780 N N . ALA A 1 97 ? -0.471 1.685 15.774 1.00 80.00 97 ALA A N 1
ATOM 781 C CA . ALA A 1 97 ? 0.728 0.871 15.662 1.00 80.00 97 ALA A CA 1
ATOM 782 C C . ALA A 1 97 ? 0.742 -0.225 16.737 1.00 80.00 97 ALA A C 1
ATOM 784 O O . ALA A 1 97 ? 1.016 -1.377 16.415 1.00 80.00 97 ALA A O 1
ATOM 785 N N . ASP A 1 98 ? 0.378 0.101 17.984 1.00 82.00 98 ASP A N 1
ATOM 786 C CA . ASP A 1 98 ? 0.285 -0.873 19.079 1.00 82.00 98 ASP A CA 1
ATOM 787 C C . ASP A 1 98 ? -0.821 -1.904 18.842 1.00 82.00 98 ASP A C 1
ATOM 789 O O . ASP A 1 98 ? -0.611 -3.092 19.072 1.00 82.00 98 ASP A O 1
ATOM 793 N N . TYR A 1 99 ? -1.962 -1.470 18.307 1.00 79.56 99 TYR A N 1
ATOM 794 C CA . TYR A 1 99 ? -3.068 -2.349 17.934 1.00 79.56 99 TYR A CA 1
ATOM 795 C C . TYR A 1 99 ? -2.700 -3.325 16.806 1.00 79.56 99 TYR A C 1
ATOM 797 O O . TYR A 1 99 ? -3.176 -4.457 16.780 1.00 79.56 99 TYR A O 1
ATOM 805 N N . GLN A 1 100 ? -1.824 -2.913 15.885 1.00 78.12 100 GLN A N 1
ATOM 806 C CA . GLN A 1 100 ? -1.314 -3.780 14.828 1.00 78.12 100 GLN A CA 1
ATOM 807 C C . GLN A 1 100 ? -0.109 -4.627 15.256 1.00 78.12 100 GLN A C 1
ATOM 809 O O . GLN A 1 100 ? 0.277 -5.510 14.491 1.00 78.12 100 GLN A O 1
ATOM 814 N N . LYS A 1 101 ? 0.522 -4.404 16.417 1.00 69.38 101 LYS A N 1
ATOM 815 C CA . LYS A 1 101 ? 1.720 -5.172 16.789 1.00 69.38 101 LYS A CA 1
ATOM 816 C C . LYS A 1 101 ? 1.386 -6.666 16.854 1.00 69.38 101 LYS A C 1
ATOM 818 O O . LYS A 1 101 ? 0.436 -7.051 17.534 1.00 69.38 101 LYS A O 1
ATOM 823 N N . PRO A 1 102 ? 2.158 -7.534 16.172 1.00 58.25 102 PRO A N 1
ATOM 824 C CA . PRO A 1 102 ? 2.024 -8.964 16.402 1.00 58.25 102 PRO A CA 1
ATOM 825 C C . PRO A 1 102 ? 2.327 -9.262 17.882 1.00 58.25 102 PRO A C 1
ATOM 827 O O . PRO A 1 102 ? 3.181 -8.582 18.466 1.00 58.25 102 PRO A O 1
ATOM 830 N N . PRO A 1 103 ? 1.675 -10.264 18.499 1.00 50.44 103 PRO A N 1
ATOM 831 C CA . PRO A 1 103 ? 2.015 -10.692 19.849 1.00 50.44 103 PRO A CA 1
ATOM 832 C C . PRO A 1 103 ? 3.468 -11.203 19.874 1.00 50.44 103 PRO A C 1
ATOM 834 O O . PRO A 1 103 ? 3.771 -12.292 19.412 1.00 50.44 103 PRO A O 1
ATOM 837 N N . THR A 1 104 ? 4.361 -10.353 20.379 1.00 49.97 104 THR A N 1
ATOM 838 C CA . THR A 1 104 ? 5.754 -10.585 20.803 1.00 49.97 104 THR A CA 1
ATOM 839 C C . THR A 1 104 ? 6.745 -11.235 19.808 1.00 49.97 104 THR A C 1
ATOM 841 O O . THR A 1 104 ? 6.779 -12.440 19.609 1.00 49.97 104 THR A O 1
ATOM 844 N N . ARG A 1 105 ? 7.659 -10.376 19.318 1.00 43.97 105 ARG A N 1
ATOM 845 C CA . ARG A 1 105 ? 9.043 -10.562 18.807 1.00 43.97 105 ARG A CA 1
ATOM 846 C C . ARG A 1 105 ? 9.366 -11.707 17.829 1.00 43.97 105 ARG A C 1
ATOM 848 O O . ARG A 1 105 ? 9.577 -12.849 18.217 1.00 43.97 105 ARG A O 1
ATOM 855 N N . LEU A 1 106 ? 9.757 -11.296 16.621 1.00 45.69 106 LEU A N 1
ATOM 856 C CA . LEU A 1 106 ? 10.928 -11.854 15.938 1.00 45.69 106 LEU A CA 1
ATOM 857 C C . LEU A 1 106 ? 11.963 -10.736 15.770 1.00 45.69 106 LEU A C 1
ATOM 859 O O . LEU A 1 106 ? 11.601 -9.616 15.415 1.00 45.69 106 LEU A O 1
ATOM 863 N N . ASN A 1 107 ? 13.236 -11.047 16.038 1.00 45.31 107 ASN A N 1
ATOM 864 C CA . ASN A 1 107 ? 14.391 -10.253 15.612 1.00 45.31 107 ASN A CA 1
ATOM 865 C C . ASN A 1 107 ? 14.335 -10.125 14.081 1.00 45.31 107 ASN A C 1
ATOM 867 O O . ASN A 1 107 ? 14.901 -10.950 13.365 1.00 45.31 107 ASN A O 1
ATOM 871 N N . SER A 1 108 ? 13.617 -9.137 13.552 1.00 49.06 108 SER A N 1
ATOM 872 C CA . SER A 1 108 ? 13.792 -8.757 12.160 1.00 49.06 108 SER A CA 1
ATOM 873 C C . SER A 1 108 ? 14.985 -7.822 12.126 1.00 49.06 108 SER A C 1
ATOM 875 O O . SER A 1 108 ? 14.873 -6.661 12.513 1.00 49.06 108 SER A O 1
ATOM 877 N N . GLU A 1 109 ? 16.135 -8.314 11.672 1.00 50.38 109 GLU A N 1
ATOM 878 C CA . GLU A 1 109 ? 17.103 -7.417 11.049 1.00 50.38 109 GLU A CA 1
ATOM 879 C C . GLU A 1 109 ? 16.333 -6.648 9.978 1.00 50.38 109 GLU A C 1
ATOM 881 O O . GLU A 1 109 ? 15.904 -7.225 8.972 1.00 50.38 109 GLU A O 1
ATOM 886 N N . SER A 1 110 ? 16.056 -5.374 10.229 1.00 55.25 110 SER A N 1
ATOM 887 C CA . SER A 1 110 ? 15.311 -4.552 9.302 1.00 55.25 110 SER A CA 1
ATOM 888 C C . SER A 1 110 ? 16.166 -4.288 8.085 1.00 55.25 110 SER A C 1
ATOM 890 O O . SER A 1 110 ? 16.932 -3.330 7.997 1.00 55.25 110 SER A O 1
ATOM 892 N N . ARG A 1 111 ? 16.044 -5.187 7.109 1.00 64.69 111 ARG A N 1
ATOM 893 C CA . ARG A 1 111 ? 16.691 -5.012 5.819 1.00 64.69 111 ARG A CA 1
ATOM 894 C C . ARG A 1 111 ? 16.140 -3.730 5.208 1.00 64.69 111 ARG A C 1
ATOM 896 O O . ARG A 1 111 ? 14.926 -3.526 5.105 1.00 64.69 111 ARG A O 1
ATOM 903 N N . GLY A 1 112 ? 17.060 -2.825 4.892 1.00 80.94 112 GLY A N 1
ATOM 904 C CA . GLY A 1 112 ? 16.760 -1.598 4.173 1.00 80.94 112 GLY A CA 1
ATOM 905 C C . GLY A 1 112 ? 16.284 -1.888 2.749 1.00 80.94 112 GLY A C 1
ATOM 906 O O . GLY A 1 112 ? 15.933 -3.009 2.389 1.00 80.94 112 GLY A O 1
ATOM 907 N N . PHE A 1 113 ? 16.278 -0.858 1.911 1.00 90.06 113 PHE A N 1
ATOM 908 C CA . PHE A 1 113 ? 15.958 -1.027 0.497 1.00 90.06 113 PHE A CA 1
ATOM 909 C C . PHE A 1 113 ? 17.075 -1.806 -0.209 1.00 90.06 113 PHE A C 1
ATOM 911 O O . PHE A 1 113 ? 18.225 -1.363 -0.227 1.00 90.06 113 PHE A O 1
ATOM 918 N N . GLU A 1 114 ? 16.730 -2.931 -0.828 1.00 93.69 114 GLU A N 1
ATOM 919 C CA . GLU A 1 114 ? 17.670 -3.817 -1.516 1.00 93.69 114 GLU A CA 1
ATOM 920 C C . GLU A 1 114 ? 17.184 -4.169 -2.923 1.00 93.69 114 GLU A C 1
ATOM 922 O O . GLU A 1 114 ? 15.985 -4.165 -3.204 1.00 93.69 114 GLU A O 1
ATOM 927 N N . VAL A 1 115 ? 18.124 -4.465 -3.824 1.00 95.31 115 VAL A N 1
ATOM 928 C CA . VAL A 1 115 ? 17.784 -5.059 -5.122 1.00 95.31 115 VAL A CA 1
ATOM 929 C C . VAL A 1 115 ? 17.434 -6.523 -4.883 1.00 95.31 115 VAL A C 1
ATOM 931 O O . VAL A 1 115 ? 18.205 -7.267 -4.270 1.00 95.31 115 VAL A O 1
ATOM 934 N N . VAL A 1 116 ? 16.269 -6.952 -5.361 1.00 94.19 116 VAL A N 1
ATOM 935 C CA . VAL A 1 116 ? 15.795 -8.318 -5.141 1.00 94.19 116 VAL A CA 1
ATOM 936 C C . VAL A 1 116 ? 16.625 -9.302 -5.967 1.00 94.19 116 VAL A C 1
ATOM 938 O O . VAL A 1 116 ? 16.598 -9.271 -7.192 1.00 94.19 116 VAL A O 1
ATOM 941 N N . LYS A 1 117 ? 17.294 -10.258 -5.308 1.00 94.00 117 LYS A N 1
ATOM 942 C CA . LYS A 1 117 ? 18.088 -11.305 -5.987 1.00 94.00 117 LYS A CA 1
ATOM 943 C C . LYS A 1 117 ? 17.259 -12.213 -6.906 1.00 94.00 117 LYS A C 1
ATOM 945 O O . LYS A 1 117 ? 17.751 -12.672 -7.928 1.00 94.00 117 LYS A O 1
ATOM 950 N N . MET A 1 118 ? 16.015 -12.505 -6.520 1.00 95.00 118 MET A N 1
ATOM 951 C CA . MET A 1 118 ? 15.104 -13.410 -7.236 1.00 95.00 118 MET A CA 1
ATOM 952 C C . MET A 1 118 ? 13.786 -12.692 -7.572 1.00 95.00 118 MET A C 1
ATOM 954 O O . MET A 1 118 ? 12.752 -12.997 -6.966 1.00 95.00 118 MET A O 1
ATOM 958 N N . PRO A 1 119 ? 13.790 -11.739 -8.524 1.00 95.62 119 PRO A N 1
ATOM 959 C CA . PRO A 1 119 ? 12.648 -10.859 -8.775 1.00 95.62 119 PRO A CA 1
ATOM 960 C C . PRO A 1 119 ? 11.381 -11.626 -9.163 1.00 95.62 119 PRO A C 1
ATOM 962 O O . PRO A 1 119 ? 10.314 -11.354 -8.622 1.00 95.62 119 PRO A O 1
ATOM 965 N N . LYS A 1 120 ? 11.502 -12.689 -9.971 1.00 94.69 120 LYS A N 1
ATOM 966 C CA . LYS A 1 120 ? 10.376 -13.560 -10.363 1.00 94.69 120 LYS A CA 1
ATOM 967 C C . LYS A 1 120 ? 9.649 -14.219 -9.183 1.00 94.69 120 LYS A C 1
ATOM 969 O O . LYS A 1 120 ? 8.469 -14.520 -9.295 1.00 94.69 120 LYS A O 1
ATOM 974 N N . ARG A 1 121 ? 10.340 -14.460 -8.061 1.00 95.00 121 ARG A N 1
ATOM 975 C CA . ARG A 1 121 ? 9.746 -15.031 -6.834 1.00 95.00 121 ARG A CA 1
ATOM 976 C C . ARG A 1 121 ? 9.219 -13.957 -5.883 1.00 95.00 121 ARG A C 1
ATOM 978 O O . ARG A 1 121 ? 8.383 -14.243 -5.030 1.00 95.00 121 ARG A O 1
ATOM 985 N N . PHE A 1 122 ? 9.743 -12.741 -5.990 1.00 96.00 122 PHE A N 1
ATOM 986 C CA . PHE A 1 122 ? 9.352 -11.627 -5.140 1.00 96.00 122 PHE A CA 1
ATOM 987 C C . PHE A 1 122 ? 8.131 -10.902 -5.697 1.00 96.00 122 PHE A C 1
ATOM 989 O O . PHE A 1 122 ? 7.124 -10.808 -4.999 1.00 96.00 122 PHE A O 1
ATOM 996 N N . PHE A 1 123 ? 8.206 -10.434 -6.945 1.00 97.31 123 PHE A N 1
ATOM 997 C CA . PHE A 1 123 ? 7.171 -9.641 -7.604 1.00 97.31 123 PHE A CA 1
ATOM 998 C C . PHE A 1 123 ? 6.056 -10.525 -8.179 1.00 97.31 123 PHE A C 1
ATOM 1000 O O . PHE A 1 123 ? 5.797 -10.557 -9.377 1.00 97.31 123 PHE A O 1
ATOM 1007 N N . ILE A 1 124 ? 5.404 -11.283 -7.305 1.00 97.38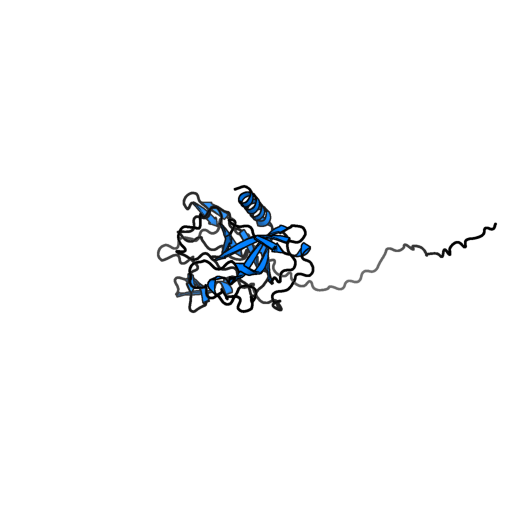 124 ILE A N 1
ATOM 1008 C CA . ILE A 1 124 ? 4.217 -12.078 -7.632 1.00 97.38 124 ILE A CA 1
ATOM 1009 C C . ILE A 1 124 ? 2.943 -11.291 -7.291 1.00 97.38 124 ILE A C 1
ATOM 1011 O O . ILE A 1 124 ? 3.000 -10.459 -6.379 1.00 97.38 124 ILE A O 1
ATOM 1015 N N . PRO A 1 125 ? 1.803 -11.545 -7.964 1.00 98.25 125 PRO A N 1
ATOM 1016 C CA . PRO A 1 125 ? 0.529 -10.916 -7.624 1.00 98.25 125 PRO A CA 1
ATOM 1017 C C . PRO A 1 125 ? 0.229 -10.973 -6.121 1.00 98.25 125 PRO A C 1
ATOM 1019 O O . PRO A 1 125 ? 0.430 -11.993 -5.462 1.00 98.25 125 PRO A O 1
ATOM 1022 N N . GLY A 1 126 ? -0.198 -9.841 -5.568 1.00 97.94 126 GLY A N 1
ATOM 1023 C CA . GLY A 1 126 ? -0.431 -9.645 -4.143 1.00 97.94 126 GLY A CA 1
ATOM 1024 C C . GLY A 1 126 ? 0.805 -9.256 -3.327 1.00 97.94 126 GLY A C 1
ATOM 1025 O O . GLY A 1 126 ? 0.643 -8.902 -2.164 1.00 97.94 126 GLY A O 1
ATOM 1026 N N . ARG A 1 127 ? 2.034 -9.263 -3.864 1.00 98.06 127 ARG A N 1
ATOM 1027 C CA . ARG A 1 127 ? 3.214 -8.779 -3.119 1.00 98.06 127 ARG A CA 1
ATOM 1028 C C . ARG A 1 127 ? 3.072 -7.296 -2.773 1.00 98.06 127 ARG A C 1
ATOM 1030 O O . ARG A 1 127 ? 2.808 -6.495 -3.663 1.00 98.06 127 ARG A O 1
ATOM 1037 N N . ILE A 1 128 ? 3.348 -6.937 -1.516 1.00 97.50 128 ILE A N 1
ATOM 1038 C CA . ILE A 1 128 ? 3.388 -5.549 -1.039 1.00 97.50 128 ILE A CA 1
ATOM 1039 C C . ILE A 1 128 ? 4.828 -5.155 -0.717 1.00 97.50 128 ILE A C 1
ATOM 1041 O O . ILE A 1 128 ? 5.523 -5.825 0.058 1.00 97.50 128 ILE A O 1
ATOM 1045 N N . PHE A 1 129 ? 5.279 -4.055 -1.304 1.00 96.81 129 PHE A N 1
ATOM 1046 C CA . PHE A 1 129 ? 6.622 -3.525 -1.104 1.00 96.81 129 PHE A CA 1
ATOM 1047 C C . PHE A 1 129 ? 6.619 -1.997 -1.095 1.00 96.81 129 PHE A C 1
ATOM 1049 O O . PHE A 1 129 ? 5.683 -1.359 -1.568 1.00 96.81 129 PHE A O 1
ATOM 1056 N N . LYS A 1 130 ? 7.678 -1.409 -0.546 1.00 95.12 130 LYS A N 1
ATOM 1057 C CA . LYS A 1 130 ? 7.915 0.036 -0.506 1.00 95.12 130 LYS A CA 1
ATOM 1058 C C . LYS A 1 130 ? 9.154 0.354 -1.332 1.00 95.12 130 LYS A C 1
ATOM 1060 O O . LYS A 1 130 ? 10.119 -0.405 -1.297 1.00 95.12 130 LYS A O 1
ATOM 1065 N N . MET A 1 131 ? 9.168 1.476 -2.039 1.00 94.56 131 MET A N 1
ATOM 1066 C CA . MET A 1 131 ? 10.354 1.965 -2.755 1.00 94.56 131 MET A CA 1
ATOM 1067 C C . MET A 1 131 ? 10.381 3.489 -2.823 1.00 94.56 131 MET A C 1
ATOM 1069 O O . MET A 1 131 ? 9.371 4.137 -2.548 1.00 94.56 131 MET A O 1
ATOM 1073 N N . MET A 1 132 ? 11.532 4.061 -3.180 1.00 92.81 132 MET A N 1
ATOM 1074 C CA . MET A 1 132 ? 11.602 5.468 -3.574 1.00 92.81 132 MET A CA 1
ATOM 1075 C C . MET A 1 132 ? 10.955 5.628 -4.953 1.00 92.81 132 MET A C 1
ATOM 1077 O O . MET A 1 132 ? 11.305 4.899 -5.879 1.00 92.81 132 MET A O 1
ATOM 1081 N N . TRP A 1 133 ? 10.015 6.558 -5.078 1.00 90.69 133 TRP A N 1
ATOM 1082 C CA . TRP A 1 133 ? 9.304 6.875 -6.310 1.00 90.69 133 TRP A CA 1
ATOM 1083 C C . TRP A 1 133 ? 9.483 8.352 -6.651 1.00 90.69 133 TRP A C 1
ATOM 1085 O O . TRP A 1 133 ? 9.507 9.200 -5.756 1.00 90.69 133 TRP A O 1
ATOM 1095 N N . TYR A 1 134 ? 9.593 8.644 -7.942 1.00 87.31 134 TYR A N 1
ATOM 1096 C CA . TYR A 1 134 ? 9.807 9.987 -8.460 1.00 87.31 134 TYR A CA 1
ATOM 1097 C C . TYR A 1 134 ? 8.564 10.438 -9.223 1.00 87.31 134 TYR A C 1
ATOM 1099 O O . TYR A 1 134 ? 8.091 9.740 -10.119 1.00 87.31 134 TYR A O 1
ATOM 1107 N N . GLU A 1 135 ? 8.021 11.592 -8.849 1.00 81.50 135 GLU A N 1
ATOM 1108 C CA . GLU A 1 135 ? 6.925 12.245 -9.567 1.00 81.50 135 GLU A CA 1
ATOM 1109 C C . GLU A 1 135 ? 7.434 13.547 -10.199 1.00 81.50 135 GLU A C 1
ATOM 1111 O O . GLU A 1 135 ? 8.309 14.196 -9.614 1.00 81.50 135 GLU A O 1
ATOM 1116 N N . PRO A 1 136 ? 6.914 13.950 -11.372 1.00 76.06 136 PRO A N 1
ATOM 1117 C CA . PRO A 1 136 ? 7.189 15.282 -11.899 1.00 76.06 136 PRO A CA 1
ATOM 1118 C C . PRO A 1 136 ? 6.731 16.341 -10.886 1.00 76.06 136 PRO A C 1
ATOM 1120 O O . PRO A 1 136 ? 5.697 16.170 -10.230 1.00 76.06 136 PRO A O 1
ATOM 1123 N N . ALA A 1 137 ? 7.507 17.417 -10.733 1.00 66.50 137 ALA A N 1
ATOM 1124 C CA . ALA A 1 137 ? 7.094 18.539 -9.900 1.00 66.50 137 ALA A CA 1
ATOM 1125 C C . ALA A 1 137 ? 5.819 19.179 -10.483 1.00 66.50 137 ALA A C 1
ATOM 1127 O O . ALA A 1 137 ? 5.732 19.359 -11.698 1.00 66.50 137 ALA A O 1
ATOM 1128 N N . PRO A 1 138 ? 4.808 19.489 -9.653 1.00 62.09 138 PRO A N 1
ATOM 1129 C CA . PRO A 1 138 ? 3.669 20.271 -10.104 1.00 62.09 138 PRO A CA 1
ATOM 1130 C C . PRO A 1 138 ? 4.122 21.700 -10.437 1.00 62.09 138 PRO A C 1
ATOM 1132 O O . PRO A 1 138 ? 4.933 22.274 -9.717 1.00 62.09 138 PRO A O 1
ATOM 1135 N N . GLU A 1 139 ? 3.549 22.283 -11.493 1.00 55.03 139 GLU A N 1
ATOM 1136 C CA . GLU A 1 139 ? 3.831 23.655 -11.965 1.00 55.03 139 GLU A CA 1
ATOM 1137 C C . GLU A 1 139 ? 3.504 24.743 -10.925 1.00 55.03 139 GLU A C 1
ATOM 1139 O O . GLU A 1 139 ? 3.990 25.864 -11.014 1.00 55.03 139 GLU A O 1
ATOM 1144 N N . ALA A 1 140 ? 2.692 24.421 -9.914 1.00 50.62 140 ALA A N 1
ATOM 1145 C CA . ALA A 1 140 ? 2.389 25.307 -8.800 1.00 50.62 140 ALA A CA 1
ATOM 1146 C C . ALA A 1 140 ? 3.084 24.806 -7.532 1.00 50.62 140 ALA A C 1
ATOM 1148 O O . ALA A 1 140 ? 2.925 23.635 -7.167 1.00 50.62 140 ALA A O 1
ATOM 1149 N N . GLN A 1 141 ? 3.785 25.720 -6.847 1.00 45.94 141 GLN A N 1
ATOM 1150 C CA . GLN A 1 141 ? 4.408 25.566 -5.527 1.00 45.94 141 GLN A CA 1
ATOM 1151 C C . GLN A 1 141 ? 3.366 25.142 -4.478 1.00 45.94 141 GLN A C 1
ATOM 1153 O O . GLN A 1 141 ? 2.898 25.919 -3.654 1.00 45.94 141 GLN A O 1
ATOM 1158 N N . THR A 1 142 ? 2.952 23.884 -4.540 1.00 48.22 142 THR A N 1
ATOM 1159 C CA . THR A 1 142 ? 2.134 23.249 -3.521 1.00 48.22 142 THR A CA 1
ATOM 1160 C C . THR A 1 142 ? 3.111 22.797 -2.459 1.00 48.22 142 THR A C 1
ATOM 1162 O O . THR A 1 142 ? 4.033 22.040 -2.772 1.00 48.22 142 THR A O 1
ATOM 1165 N N . GLU A 1 143 ? 2.933 23.290 -1.234 1.00 47.03 143 GLU A N 1
ATOM 1166 C CA . GLU A 1 143 ? 3.756 22.942 -0.079 1.00 47.03 143 GLU A CA 1
ATOM 1167 C C . GLU A 1 143 ? 4.107 21.451 -0.101 1.00 47.03 143 GLU A C 1
ATOM 1169 O O . GLU A 1 143 ? 3.242 20.566 -0.068 1.00 47.03 143 GLU A O 1
ATOM 1174 N N . LEU A 1 144 ? 5.400 21.167 -0.259 1.00 51.56 144 LEU A N 1
ATOM 1175 C CA . LEU A 1 144 ? 5.900 19.804 -0.286 1.00 51.56 144 LEU A CA 1
ATOM 1176 C C . LEU A 1 144 ? 5.503 19.146 1.038 1.00 51.56 144 LEU A C 1
ATOM 1178 O O . LEU A 1 144 ? 5.906 19.598 2.105 1.00 51.56 144 LEU A O 1
ATOM 1182 N N . SER A 1 145 ? 4.723 18.061 0.971 1.00 52.62 145 SER A N 1
ATOM 1183 C CA . SER A 1 145 ? 4.438 17.209 2.135 1.00 52.62 145 SER A CA 1
ATOM 1184 C C . SER A 1 145 ? 5.752 16.897 2.875 1.00 52.62 145 SER A C 1
ATOM 1186 O O . SER A 1 145 ? 6.757 16.684 2.193 1.00 52.62 145 SER A O 1
ATOM 1188 N N . PRO A 1 146 ? 5.783 16.806 4.217 1.00 50.88 146 PRO A N 1
ATOM 1189 C CA . PRO A 1 146 ? 7.019 16.594 4.986 1.00 50.88 146 PRO A CA 1
ATOM 1190 C C . PRO A 1 146 ? 7.824 15.346 4.569 1.00 50.88 146 PRO A C 1
ATOM 1192 O O . PRO A 1 146 ? 9.042 15.305 4.730 1.00 50.88 146 PRO A O 1
ATOM 1195 N N . ASP A 1 147 ? 7.164 14.359 3.956 1.00 51.00 147 ASP A N 1
ATOM 1196 C CA . ASP A 1 147 ? 7.787 13.138 3.424 1.00 51.00 147 ASP A CA 1
ATOM 1197 C C . ASP A 1 147 ? 8.362 13.276 1.999 1.00 51.00 147 ASP A C 1
ATOM 1199 O O . ASP A 1 147 ? 8.975 12.340 1.480 1.00 51.00 147 ASP A O 1
ATOM 1203 N N . SER A 1 148 ? 8.158 14.421 1.342 1.00 55.03 148 SER A N 1
ATOM 1204 C CA . SER A 1 148 ? 8.732 14.731 0.028 1.00 55.03 148 SER A CA 1
ATOM 1205 C C . SER A 1 148 ? 10.089 15.383 0.199 1.00 55.03 148 SER A C 1
ATOM 1207 O O . SER A 1 148 ? 10.209 16.414 0.857 1.00 55.03 148 SER A O 1
ATOM 1209 N N . LYS A 1 149 ? 11.105 14.841 -0.466 1.00 57.44 149 LYS A N 1
ATOM 1210 C CA . LYS A 1 149 ? 12.393 15.519 -0.600 1.00 57.44 149 LYS A CA 1
ATOM 1211 C C . LYS A 1 149 ? 12.597 15.857 -2.068 1.00 57.44 149 LYS A C 1
ATOM 1213 O O . LYS A 1 149 ? 12.459 14.989 -2.926 1.00 57.44 149 LYS A O 1
ATOM 1218 N N . LEU A 1 150 ? 12.929 17.115 -2.355 1.00 57.22 150 LEU A N 1
ATOM 1219 C CA . LEU A 1 150 ? 13.506 17.461 -3.650 1.00 57.22 150 LEU A CA 1
ATOM 1220 C C . LEU A 1 150 ? 14.801 16.656 -3.792 1.00 57.22 150 LEU A C 1
ATOM 1222 O O . LEU A 1 150 ? 15.633 16.683 -2.875 1.00 57.22 150 LEU A O 1
ATOM 1226 N N . ASP A 1 151 ? 14.979 15.932 -4.896 1.00 55.97 151 ASP A N 1
ATOM 1227 C CA . ASP A 1 151 ? 16.228 15.206 -5.103 1.00 55.97 151 ASP A CA 1
ATOM 1228 C C . ASP A 1 151 ? 17.351 16.198 -5.435 1.00 55.97 151 ASP A C 1
ATOM 1230 O O . ASP A 1 151 ? 17.581 16.571 -6.583 1.00 55.97 151 ASP A O 1
ATOM 1234 N N . LYS A 1 152 ? 18.062 16.645 -4.392 1.00 57.34 152 LYS A N 1
ATOM 1235 C CA . LYS A 1 152 ? 19.194 17.577 -4.500 1.00 57.34 152 LYS A CA 1
ATOM 1236 C C . LYS A 1 152 ? 20.385 16.984 -5.267 1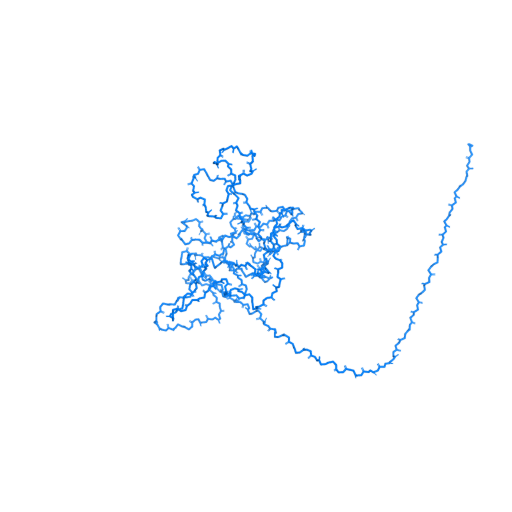.00 57.34 152 LYS A C 1
ATOM 1238 O O . LYS A 1 152 ? 21.316 17.723 -5.566 1.00 57.34 152 LYS A O 1
ATOM 1243 N N . LYS A 1 153 ? 20.395 15.671 -5.543 1.00 57.12 153 LYS A N 1
ATOM 1244 C CA . LYS A 1 153 ? 21.461 14.992 -6.296 1.00 57.12 153 LYS A CA 1
ATOM 1245 C C . LYS A 1 153 ? 21.143 14.838 -7.782 1.00 57.12 153 LYS A C 1
ATOM 1247 O O . LYS A 1 153 ? 22.025 14.426 -8.532 1.00 57.12 153 LYS A O 1
ATOM 1252 N N . CYS A 1 154 ? 19.928 15.164 -8.222 1.00 54.72 154 CYS A N 1
ATOM 1253 C CA . CYS A 1 154 ? 19.551 15.055 -9.626 1.00 54.72 154 CYS A CA 1
ATOM 1254 C C . CYS A 1 154 ? 20.118 16.246 -10.421 1.00 54.72 154 CYS A C 1
ATOM 1256 O O . CYS A 1 154 ? 19.400 17.181 -10.744 1.00 54.72 154 CYS A O 1
ATOM 1258 N N . GLN A 1 155 ? 21.424 16.221 -10.717 1.00 54.66 155 GLN A N 1
ATOM 1259 C CA . GLN A 1 155 ? 22.117 17.255 -11.509 1.00 54.66 155 GLN A CA 1
ATOM 1260 C C . GLN A 1 155 ? 21.623 17.343 -12.965 1.00 54.66 155 GLN A C 1
ATOM 1262 O O . GLN A 1 155 ? 21.906 18.322 -13.646 1.00 54.66 155 GLN A O 1
ATOM 1267 N N . ALA A 1 156 ? 20.908 16.319 -13.447 1.00 58.41 156 ALA A N 1
ATOM 1268 C CA . ALA A 1 156 ? 20.378 16.252 -14.810 1.00 58.41 156 ALA A CA 1
ATOM 1269 C C . ALA A 1 156 ? 19.195 17.208 -15.057 1.00 58.41 156 ALA A C 1
ATOM 1271 O O . ALA A 1 156 ? 18.930 17.565 -16.201 1.00 58.41 156 ALA A O 1
ATOM 1272 N N . PHE A 1 157 ? 18.505 17.626 -13.996 1.00 54.59 157 PHE A N 1
ATOM 1273 C CA . PHE A 1 157 ? 17.509 18.693 -14.023 1.00 54.59 157 PHE A CA 1
ATOM 1274 C C . PHE A 1 157 ? 18.191 19.901 -13.393 1.00 54.59 157 PHE A C 1
ATOM 1276 O O . PHE A 1 157 ? 18.749 19.754 -12.307 1.00 54.59 157 PHE A O 1
ATOM 1283 N N . GLY A 1 158 ? 18.242 21.032 -14.097 1.00 55.31 158 GLY A N 1
ATOM 1284 C CA . GLY A 1 158 ? 19.089 22.178 -13.757 1.00 55.31 158 GLY A CA 1
ATOM 1285 C C . GLY A 1 158 ? 18.933 22.738 -12.332 1.00 55.31 158 GLY A C 1
ATOM 1286 O O . GLY A 1 158 ? 18.306 22.179 -11.426 1.00 55.31 158 GLY A O 1
ATOM 1287 N N . GLU A 1 159 ? 19.546 23.890 -12.081 1.00 57.88 159 GLU A N 1
ATOM 1288 C CA . GLU A 1 159 ? 19.474 24.523 -10.756 1.00 57.88 159 GLU A CA 1
ATOM 1289 C C . GLU A 1 159 ? 18.054 24.977 -10.372 1.00 57.88 159 GLU A C 1
ATOM 1291 O O . GLU A 1 159 ? 17.757 25.132 -9.186 1.00 57.88 159 GLU A O 1
ATOM 1296 N N . GLU A 1 160 ? 17.162 25.092 -11.356 1.00 61.19 160 GLU A N 1
ATOM 1297 C CA . GLU A 1 160 ? 15.765 25.484 -11.197 1.00 61.19 160 GLU A CA 1
ATOM 1298 C C . GLU A 1 160 ? 14.959 24.415 -10.447 1.00 61.19 160 GLU A C 1
ATOM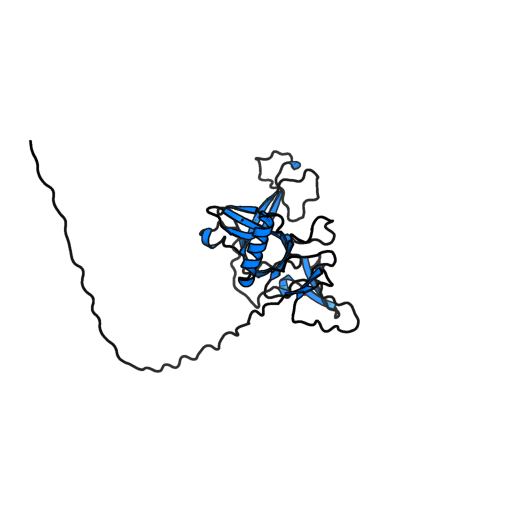 1300 O O . GLU A 1 160 ? 14.627 23.345 -10.969 1.00 61.19 160 GLU A O 1
ATOM 1305 N N . ALA A 1 161 ? 14.628 24.726 -9.191 1.00 59.72 161 ALA A N 1
ATOM 1306 C CA . ALA A 1 161 ? 13.925 23.843 -8.264 1.00 59.72 161 ALA A CA 1
ATOM 1307 C C . ALA A 1 161 ? 12.558 23.353 -8.780 1.00 59.72 161 ALA A C 1
ATOM 1309 O O . ALA A 1 161 ? 12.125 22.270 -8.390 1.00 59.72 161 ALA A O 1
ATOM 1310 N N . GLU A 1 162 ? 11.915 24.115 -9.666 1.00 59.66 162 GLU A N 1
ATOM 1311 C CA . GLU A 1 162 ? 10.591 23.831 -10.239 1.00 59.66 162 GLU A CA 1
ATOM 1312 C C . GLU A 1 162 ? 10.618 22.691 -11.271 1.00 59.66 162 GLU A C 1
ATOM 1314 O O . GLU A 1 162 ? 9.597 22.061 -11.524 1.00 59.66 162 GLU A O 1
ATOM 1319 N N . SER A 1 163 ? 11.796 22.357 -11.807 1.00 62.81 163 SER A N 1
ATOM 1320 C CA . SER A 1 163 ? 11.979 21.263 -12.773 1.00 62.81 163 SER A CA 1
ATOM 1321 C C . SER A 1 163 ? 12.392 19.931 -12.133 1.00 62.81 163 SER A C 1
ATOM 1323 O O . SER A 1 163 ? 12.446 18.901 -12.809 1.00 62.81 163 SER A O 1
ATOM 1325 N N . ARG A 1 164 ? 12.714 19.921 -10.831 1.00 70.19 164 ARG A N 1
ATOM 1326 C CA . ARG A 1 164 ? 13.272 18.736 -10.168 1.00 70.19 164 ARG A CA 1
ATOM 1327 C C . ARG A 1 164 ? 12.183 17.740 -9.783 1.00 70.19 164 ARG A C 1
ATOM 1329 O O . ARG A 1 164 ? 11.195 18.131 -9.165 1.00 70.19 164 ARG A O 1
ATOM 1336 N N . PRO A 1 165 ? 12.380 16.437 -10.038 1.00 74.19 165 PRO A N 1
ATOM 1337 C CA . PRO A 1 165 ? 11.418 15.435 -9.617 1.00 74.19 165 PRO A CA 1
ATOM 1338 C C . PRO A 1 165 ? 11.312 15.389 -8.088 1.00 74.19 165 PRO A C 1
ATOM 1340 O O . PRO A 1 165 ? 12.298 15.516 -7.351 1.00 74.19 165 PRO A O 1
ATOM 1343 N N . ILE A 1 166 ? 10.094 15.167 -7.608 1.00 79.06 166 ILE A N 1
ATOM 1344 C CA . ILE A 1 166 ? 9.811 15.002 -6.189 1.00 79.06 166 ILE A CA 1
ATOM 1345 C C . ILE A 1 166 ? 10.024 13.533 -5.833 1.00 79.06 166 ILE A C 1
ATOM 1347 O O . ILE A 1 166 ? 9.319 12.658 -6.338 1.00 79.06 166 ILE A O 1
ATOM 1351 N N . ALA A 1 167 ? 10.971 13.265 -4.933 1.00 81.88 167 ALA A N 1
ATOM 1352 C CA . ALA A 1 167 ? 11.225 11.928 -4.418 1.00 81.88 167 ALA A CA 1
ATOM 1353 C C . ALA A 1 167 ? 10.358 11.663 -3.176 1.00 81.88 167 ALA A C 1
ATOM 1355 O O . ALA A 1 167 ? 10.401 12.414 -2.193 1.00 81.88 167 ALA A O 1
ATOM 1356 N N . ARG A 1 168 ? 9.566 10.586 -3.216 1.00 85.19 168 ARG A N 1
ATOM 1357 C CA . ARG A 1 168 ? 8.707 10.129 -2.112 1.00 85.19 168 ARG A CA 1
ATOM 1358 C C . ARG A 1 168 ? 8.764 8.619 -1.981 1.00 85.19 168 ARG A C 1
ATOM 1360 O O . ARG A 1 168 ? 8.777 7.896 -2.973 1.00 85.19 168 ARG A O 1
ATOM 1367 N N . TYR A 1 169 ? 8.719 8.116 -0.753 1.00 90.00 169 TYR A N 1
ATOM 1368 C CA . TYR A 1 169 ? 8.509 6.687 -0.561 1.00 90.00 169 TYR A CA 1
ATOM 1369 C C . TYR A 1 169 ? 7.063 6.314 -0.876 1.00 90.00 169 TYR A C 1
ATOM 1371 O O . TYR A 1 169 ? 6.139 6.850 -0.266 1.00 90.00 169 TYR A O 1
ATOM 1379 N N . ARG A 1 170 ? 6.871 5.342 -1.768 1.00 92.25 170 ARG A N 1
ATOM 1380 C CA . ARG A 1 170 ? 5.550 4.822 -2.127 1.00 92.25 170 ARG A CA 1
ATOM 1381 C C . ARG A 1 170 ? 5.475 3.324 -1.895 1.00 92.25 170 ARG A C 1
ATOM 1383 O O . ARG A 1 170 ? 6.451 2.597 -2.078 1.00 92.25 170 ARG A O 1
ATOM 1390 N N . TRP A 1 171 ? 4.306 2.890 -1.453 1.00 95.56 171 TRP A N 1
ATOM 1391 C CA . TRP A 1 171 ? 3.963 1.486 -1.305 1.00 95.56 171 TRP A CA 1
ATOM 1392 C C . TRP A 1 171 ? 3.248 1.016 -2.564 1.00 95.56 171 TRP A C 1
ATOM 1394 O O . TRP A 1 171 ? 2.405 1.732 -3.108 1.00 95.56 171 TRP A O 1
ATOM 1404 N N . PHE A 1 172 ? 3.565 -0.195 -2.992 1.00 97.81 172 PHE A N 1
ATOM 1405 C CA . PHE A 1 172 ? 3.017 -0.818 -4.181 1.00 97.81 172 PHE A CA 1
ATOM 1406 C C . PHE A 1 172 ? 2.499 -2.211 -3.865 1.00 97.81 172 PHE A C 1
ATOM 1408 O O . PHE A 1 172 ? 3.078 -2.932 -3.049 1.00 97.81 172 PHE A O 1
ATOM 1415 N N . VAL A 1 173 ? 1.422 -2.580 -4.552 1.00 98.44 173 VAL A N 1
ATOM 1416 C CA . VAL A 1 173 ? 0.871 -3.931 -4.576 1.00 98.44 173 VAL A CA 1
ATOM 1417 C C . VAL A 1 173 ? 0.988 -4.455 -5.998 1.00 98.44 173 VAL A C 1
ATOM 1419 O O . VAL A 1 173 ? 0.414 -3.868 -6.915 1.00 98.44 173 VAL A O 1
ATOM 1422 N N . VAL A 1 174 ? 1.726 -5.547 -6.192 1.00 98.50 174 VAL A N 1
ATOM 1423 C CA . VAL A 1 174 ? 1.840 -6.194 -7.506 1.00 98.50 174 VAL A CA 1
ATOM 1424 C C . VAL A 1 174 ? 0.480 -6.761 -7.893 1.00 98.50 174 VAL A C 1
ATOM 1426 O O . VAL A 1 174 ? -0.086 -7.560 -7.151 1.00 98.50 174 VAL A O 1
ATOM 1429 N N . VAL A 1 175 ? -0.027 -6.382 -9.061 1.00 98.06 175 VAL A N 1
ATOM 1430 C CA . VAL A 1 175 ? -1.260 -6.945 -9.633 1.00 98.06 175 VAL A CA 1
ATOM 1431 C C . VAL A 1 175 ? -0.959 -7.940 -10.738 1.00 98.06 175 VAL A C 1
ATOM 1433 O O . VAL A 1 175 ? -1.652 -8.940 -10.873 1.00 98.06 175 VAL A O 1
ATOM 1436 N N . GLN A 1 176 ? 0.110 -7.704 -11.497 1.00 97.44 176 GLN A N 1
ATOM 1437 C CA . GLN A 1 176 ? 0.496 -8.573 -12.594 1.00 97.44 176 GLN A CA 1
ATOM 1438 C C . GLN A 1 176 ? 2.006 -8.559 -12.782 1.00 97.44 176 GLN A C 1
ATOM 1440 O O . GLN A 1 176 ? 2.642 -7.507 -12.795 1.00 97.44 176 GLN A O 1
ATOM 1445 N N . ARG A 1 177 ? 2.585 -9.739 -12.985 1.00 95.56 177 ARG A N 1
ATOM 1446 C CA . ARG A 1 177 ? 4.003 -9.897 -13.298 1.00 95.56 177 ARG A CA 1
ATOM 1447 C C . ARG A 1 177 ? 4.212 -9.945 -14.813 1.00 95.56 177 ARG A C 1
ATOM 1449 O O . ARG A 1 177 ? 3.467 -10.626 -15.515 1.00 95.56 177 ARG A O 1
ATOM 1456 N N . ARG A 1 178 ? 5.234 -9.245 -15.310 1.00 95.75 178 ARG A N 1
ATOM 1457 C CA . ARG A 1 178 ? 5.733 -9.339 -16.695 1.00 95.75 178 ARG A CA 1
ATOM 1458 C C . ARG A 1 178 ? 7.120 -9.993 -16.712 1.00 95.75 178 ARG A C 1
ATOM 1460 O O . ARG A 1 178 ? 7.436 -10.742 -15.794 1.00 95.75 178 ARG A O 1
ATOM 1467 N N . TYR A 1 179 ? 7.909 -9.832 -17.774 1.00 93.94 179 TYR A N 1
ATOM 1468 C CA . TYR A 1 179 ? 9.196 -10.531 -17.900 1.00 93.94 179 TYR A CA 1
ATOM 1469 C C . TYR A 1 179 ? 10.308 -9.884 -17.058 1.00 93.94 179 TYR A C 1
ATOM 1471 O O . TYR A 1 179 ? 10.991 -10.581 -16.306 1.00 93.94 179 TYR A O 1
ATOM 1479 N N . ASP A 1 180 ? 10.435 -8.562 -17.131 1.00 95.25 180 ASP A N 1
ATOM 1480 C CA . ASP A 1 180 ? 11.480 -7.712 -16.529 1.00 95.25 180 ASP A CA 1
ATOM 1481 C C . ASP A 1 180 ? 10.915 -6.582 -15.644 1.00 95.25 180 ASP A C 1
ATOM 1483 O O . ASP A 1 180 ? 11.651 -5.887 -14.946 1.00 95.25 180 ASP A O 1
ATOM 1487 N N . HIS A 1 181 ? 9.591 -6.445 -15.619 1.00 97.56 181 HIS A N 1
ATOM 1488 C CA . HIS A 1 181 ? 8.870 -5.495 -14.784 1.00 97.56 181 HIS A CA 1
ATOM 1489 C C . HIS A 1 181 ? 7.585 -6.102 -14.216 1.00 97.56 181 HIS A C 1
ATOM 1491 O O . HIS A 1 181 ? 7.172 -7.222 -14.546 1.00 97.56 181 HIS A O 1
ATOM 1497 N N . SER A 1 182 ? 6.935 -5.355 -13.341 1.00 98.12 182 SER A N 1
ATOM 1498 C CA . SER A 1 182 ? 5.659 -5.708 -12.738 1.00 98.12 182 SER A CA 1
ATOM 1499 C C . SER A 1 182 ? 4.704 -4.534 -12.820 1.00 98.12 182 SER A C 1
ATOM 1501 O O . SER A 1 182 ? 5.109 -3.381 -12.703 1.00 98.12 182 SER A O 1
ATOM 1503 N N . ILE A 1 183 ? 3.432 -4.845 -13.027 1.00 98.12 183 ILE A N 1
ATOM 1504 C CA . ILE A 1 183 ? 2.347 -3.881 -12.967 1.00 98.12 183 ILE A CA 1
ATOM 1505 C C . ILE A 1 183 ? 1.828 -3.863 -11.537 1.00 98.12 183 ILE A C 1
ATOM 1507 O O . ILE A 1 183 ? 1.567 -4.914 -10.939 1.00 98.12 183 ILE A O 1
ATOM 1511 N N . CYS A 1 184 ? 1.692 -2.663 -10.994 1.00 98.25 184 CYS A N 1
ATOM 1512 C CA . CYS A 1 184 ? 1.387 -2.425 -9.598 1.00 98.25 184 CYS A CA 1
ATOM 1513 C C . CYS A 1 184 ? 0.277 -1.385 -9.447 1.00 98.25 184 CYS A C 1
ATOM 1515 O O . CYS A 1 184 ? 0.217 -0.411 -10.197 1.00 98.25 184 CYS A O 1
ATOM 1517 N N . PHE A 1 185 ? -0.533 -1.539 -8.407 1.00 97.62 185 PHE A N 1
ATOM 1518 C CA . PHE A 1 185 ? -1.285 -0.427 -7.831 1.00 97.62 185 PHE A CA 1
ATOM 1519 C C . PHE A 1 185 ? -0.470 0.238 -6.730 1.00 97.62 185 PHE A C 1
ATOM 1521 O O . PHE A 1 185 ? 0.358 -0.410 -6.085 1.00 97.62 185 PHE A O 1
ATOM 1528 N N . SER A 1 186 ? -0.710 1.527 -6.494 1.00 96.00 186 SER A N 1
ATOM 1529 C CA . SER A 1 186 ? -0.105 2.230 -5.361 1.00 96.00 186 SER A CA 1
ATOM 1530 C C . SER A 1 186 ? -1.020 2.226 -4.143 1.00 96.00 186 SER A C 1
ATOM 1532 O O . SER A 1 186 ? -2.242 2.233 -4.278 1.00 96.00 186 SER A O 1
ATOM 1534 N N . VAL A 1 187 ? -0.432 2.270 -2.951 1.00 94.12 187 VAL A N 1
ATOM 1535 C CA . VAL A 1 187 ? -1.170 2.535 -1.712 1.00 94.12 187 VAL A CA 1
ATOM 1536 C C . VAL A 1 187 ? -1.032 4.014 -1.365 1.00 94.12 187 VAL A C 1
ATOM 1538 O O . VAL A 1 187 ? 0.072 4.563 -1.361 1.00 94.12 187 VAL A O 1
ATOM 1541 N N . THR A 1 188 ? -2.156 4.654 -1.069 1.00 89.00 188 THR A N 1
ATOM 1542 C CA . THR A 1 188 ? -2.252 6.065 -0.678 1.00 89.00 188 THR A CA 1
ATOM 1543 C C . THR A 1 188 ? -2.925 6.183 0.679 1.00 89.00 188 THR A C 1
ATOM 1545 O O . THR A 1 188 ? -3.805 5.388 0.992 1.00 89.00 188 THR A O 1
ATOM 1548 N N . THR A 1 189 ? -2.564 7.183 1.477 1.00 81.94 189 THR A N 1
ATOM 1549 C CA . THR A 1 189 ? -3.298 7.513 2.703 1.00 81.94 189 THR A CA 1
ATOM 1550 C C . THR A 1 189 ? -4.339 8.582 2.409 1.00 81.94 189 THR A C 1
ATOM 1552 O O . THR A 1 189 ? -4.028 9.652 1.883 1.00 81.94 189 THR A O 1
ATOM 1555 N N . TYR A 1 190 ? -5.594 8.282 2.722 1.00 72.50 190 TYR A N 1
ATOM 1556 C CA . TYR A 1 190 ? -6.675 9.245 2.624 1.00 72.50 190 TYR A CA 1
ATOM 1557 C C . TYR A 1 190 ? -6.496 10.353 3.672 1.00 72.50 190 TYR A C 1
ATOM 1559 O O . TYR A 1 190 ? -6.167 10.086 4.832 1.00 72.50 190 TYR A O 1
ATOM 1567 N N . LYS A 1 191 ? -6.718 11.604 3.257 1.00 67.75 191 LYS A N 1
ATOM 1568 C CA . LYS A 1 191 ? -6.743 12.781 4.130 1.00 67.75 191 LYS A CA 1
ATOM 1569 C C . LYS A 1 191 ? -8.148 13.375 4.085 1.00 67.75 191 LYS A C 1
ATOM 1571 O O . LYS A 1 191 ? -8.616 13.753 3.013 1.00 67.75 191 LYS A O 1
ATOM 1576 N N . LYS A 1 192 ? -8.802 13.462 5.245 1.00 59.75 192 LYS A N 1
ATOM 1577 C CA . LYS A 1 192 ? -10.136 14.064 5.388 1.00 59.75 192 LYS A CA 1
ATOM 1578 C C . LYS A 1 192 ? -10.132 15.485 4.817 1.00 59.75 192 LYS A C 1
ATOM 1580 O O . LYS A 1 192 ? -9.218 16.255 5.103 1.00 59.75 192 LYS A O 1
ATOM 1585 N N . GLY A 1 193 ? -11.125 15.822 3.993 1.00 51.78 193 GLY A N 1
ATOM 1586 C CA . GLY A 1 193 ? -11.204 17.137 3.346 1.00 51.78 193 GLY A CA 1
ATOM 1587 C C . GLY A 1 193 ? -10.268 17.344 2.145 1.00 51.78 193 GLY A C 1
ATOM 1588 O O . GLY A 1 193 ? -10.256 18.439 1.580 1.00 51.78 193 GLY A O 1
ATOM 1589 N N . ALA A 1 194 ? -9.523 16.320 1.696 1.00 55.25 194 ALA A N 1
ATOM 1590 C CA . ALA A 1 194 ? -8.832 16.346 0.405 1.00 55.25 194 ALA A CA 1
ATOM 1591 C C . ALA A 1 194 ? -9.873 16.343 -0.734 1.00 55.25 194 ALA A C 1
ATOM 1593 O O . ALA A 1 194 ? -10.358 15.314 -1.196 1.00 55.25 194 ALA A O 1
ATOM 1594 N N . SER A 1 195 ? -10.259 17.557 -1.113 1.00 44.09 195 SER A N 1
ATOM 1595 C CA . SER A 1 195 ? -11.371 17.945 -1.978 1.00 44.09 195 SER A CA 1
ATOM 1596 C C . SER A 1 195 ? -11.600 17.065 -3.228 1.00 44.09 195 SER A C 1
ATOM 1598 O O . SER A 1 195 ? -10.730 16.895 -4.085 1.00 44.09 195 SER A O 1
ATOM 1600 N N . LYS A 1 196 ? -12.848 16.594 -3.370 1.00 47.28 196 LYS A N 1
ATOM 1601 C CA . LYS A 1 196 ? -13.618 16.397 -4.623 1.00 47.28 196 LYS A CA 1
ATOM 1602 C C . LYS A 1 196 ? -13.153 15.382 -5.682 1.00 47.28 196 LYS A C 1
ATOM 1604 O O . LYS A 1 196 ? -13.935 15.102 -6.585 1.00 47.28 196 LYS A O 1
ATOM 1609 N N . THR A 1 197 ? -11.954 14.803 -5.606 1.00 44.59 197 THR A N 1
ATOM 1610 C CA . THR A 1 197 ? -11.407 14.008 -6.736 1.00 44.59 197 THR A CA 1
ATOM 1611 C C . THR A 1 197 ? -11.366 12.495 -6.496 1.00 44.59 197 THR A C 1
ATOM 1613 O O . THR A 1 197 ? -11.178 11.725 -7.442 1.00 44.59 197 THR A O 1
ATOM 1616 N N . SER A 1 198 ? -11.602 12.026 -5.269 1.00 47.38 198 SER A N 1
ATOM 1617 C CA . SER A 1 198 ? -11.786 10.599 -4.996 1.00 47.38 198 SER A CA 1
A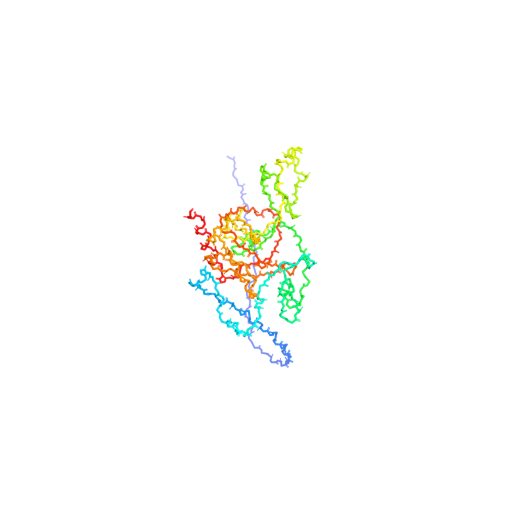TOM 1618 C C . SER A 1 198 ? -13.205 10.181 -5.382 1.00 47.38 198 SER A C 1
ATOM 1620 O O . SER A 1 198 ? -14.056 9.968 -4.521 1.00 47.38 198 SER A O 1
ATOM 1622 N N . ARG A 1 199 ? -13.477 10.071 -6.691 1.00 54.09 199 ARG A N 1
ATOM 1623 C CA . ARG A 1 199 ? -14.567 9.203 -7.155 1.00 54.09 199 ARG A CA 1
ATOM 1624 C C . ARG A 1 199 ? -14.277 7.827 -6.576 1.00 54.09 199 ARG A C 1
ATOM 1626 O O . ARG A 1 199 ? -13.266 7.201 -6.893 1.00 54.09 199 ARG A O 1
ATOM 1633 N N . SER A 1 200 ? -15.111 7.448 -5.633 1.00 62.09 200 SER A N 1
ATOM 1634 C CA . SER A 1 200 ? -14.907 6.361 -4.692 1.00 62.09 200 SER A CA 1
ATOM 1635 C C . SER A 1 200 ? -14.938 4.968 -5.328 1.00 62.09 200 SER A C 1
ATOM 1637 O O . SER A 1 200 ? -14.608 3.974 -4.682 1.00 62.09 200 SER A O 1
ATOM 1639 N N . ASP A 1 201 ? -15.247 4.904 -6.620 1.00 71.81 201 ASP A N 1
ATOM 1640 C CA . ASP A 1 201 ? -15.329 3.681 -7.413 1.00 71.81 201 ASP A CA 1
ATOM 1641 C C . ASP A 1 201 ? -13.957 3.067 -7.716 1.00 71.81 201 ASP A C 1
ATOM 1643 O O . ASP A 1 201 ? -13.861 1.882 -8.019 1.00 71.81 201 ASP A O 1
ATOM 1647 N N . ASN A 1 202 ? -12.873 3.846 -7.637 1.00 82.50 202 ASN A N 1
ATOM 1648 C CA . ASN A 1 202 ? -11.524 3.412 -8.029 1.00 82.50 202 ASN A CA 1
ATOM 1649 C C . ASN A 1 202 ? -10.574 3.213 -6.852 1.00 82.50 202 ASN A C 1
ATOM 1651 O O . ASN A 1 202 ? -9.364 3.125 -7.035 1.00 82.50 202 ASN A O 1
ATOM 1655 N N . VAL A 1 203 ? -11.110 3.148 -5.640 1.00 88.00 203 VAL A N 1
ATOM 1656 C CA . VAL A 1 203 ? -10.316 3.038 -4.423 1.00 88.00 203 VAL A CA 1
ATOM 1657 C C . VAL A 1 203 ? -10.897 1.932 -3.552 1.00 88.00 203 VAL A C 1
ATOM 1659 O O . VAL A 1 203 ? -12.113 1.831 -3.419 1.00 88.00 203 VAL A O 1
ATOM 1662 N N . ALA A 1 204 ? -10.037 1.099 -2.968 1.00 89.69 204 ALA A N 1
ATOM 1663 C CA . ALA A 1 204 ? -10.438 0.068 -2.012 1.00 89.69 204 ALA A CA 1
ATOM 1664 C C . ALA A 1 204 ? -9.770 0.296 -0.652 1.00 89.69 204 ALA A C 1
ATOM 1666 O O . ALA A 1 204 ? -8.615 0.722 -0.585 1.00 89.69 204 ALA A O 1
ATOM 1667 N N . VAL A 1 205 ? -10.475 -0.012 0.438 1.00 89.62 205 VAL A N 1
ATOM 1668 C CA . VAL A 1 205 ? -9.886 -0.011 1.786 1.00 89.62 205 VAL A CA 1
ATOM 1669 C C . VAL A 1 205 ? -8.835 -1.116 1.870 1.00 89.62 205 VAL A C 1
ATOM 1671 O O . VAL A 1 205 ? -9.104 -2.255 1.491 1.00 89.62 205 VAL A O 1
ATOM 1674 N N . LEU A 1 206 ? -7.642 -0.786 2.366 1.00 91.69 206 LEU A N 1
ATOM 1675 C CA . LEU A 1 206 ? -6.579 -1.753 2.628 1.00 91.69 206 LEU A CA 1
ATOM 1676 C C . LEU A 1 206 ? -6.408 -1.896 4.141 1.00 91.69 206 LEU A C 1
ATOM 1678 O O . LEU A 1 206 ? -6.214 -0.895 4.825 1.00 91.69 206 LEU A O 1
ATOM 1682 N N . TYR A 1 207 ? -6.467 -3.119 4.664 1.00 90.62 207 TYR A N 1
ATOM 1683 C CA . TYR A 1 207 ? -6.390 -3.358 6.107 1.00 90.62 207 TYR A CA 1
ATOM 1684 C C . TYR A 1 207 ? -5.603 -4.622 6.436 1.00 90.62 207 TYR A C 1
ATOM 1686 O O . TYR A 1 207 ? -5.536 -5.557 5.638 1.00 90.62 207 TYR A O 1
ATOM 1694 N N . ARG A 1 208 ? -4.993 -4.653 7.622 1.00 90.25 208 ARG A N 1
ATOM 1695 C CA . ARG A 1 208 ? -4.271 -5.827 8.118 1.00 90.25 208 ARG A CA 1
ATOM 1696 C C . ARG A 1 208 ? -5.267 -6.905 8.556 1.00 90.25 208 ARG A C 1
ATOM 1698 O O . ARG A 1 208 ? -6.215 -6.604 9.262 1.00 90.25 208 ARG A O 1
ATOM 1705 N N . VAL A 1 209 ? -5.024 -8.161 8.182 1.00 87.25 209 VAL A N 1
ATOM 1706 C CA . VAL A 1 209 ? -5.945 -9.289 8.433 1.00 87.25 209 VAL A CA 1
ATOM 1707 C C . VAL A 1 209 ? -6.252 -9.520 9.918 1.00 87.25 209 VAL A C 1
ATOM 1709 O O . VAL A 1 209 ? -7.326 -9.996 10.249 1.00 87.25 209 VAL A O 1
ATOM 1712 N N . THR A 1 210 ? -5.331 -9.156 10.813 1.00 80.25 210 THR A N 1
ATOM 1713 C CA . THR A 1 210 ? -5.463 -9.374 12.262 1.00 80.25 210 THR A CA 1
ATOM 1714 C C . THR A 1 210 ? -6.287 -8.307 12.979 1.00 80.25 210 THR A C 1
ATOM 1716 O O . THR A 1 210 ? -6.397 -8.361 14.200 1.00 80.25 210 THR A O 1
ATOM 1719 N N . VAL A 1 211 ? -6.770 -7.287 12.269 1.00 78.94 211 VAL A N 1
ATOM 1720 C CA . VAL A 1 211 ? -7.502 -6.176 12.877 1.00 78.94 211 VAL A CA 1
ATOM 1721 C C . VAL A 1 211 ? -8.814 -5.937 12.169 1.00 78.94 211 VAL A C 1
ATOM 1723 O O . VAL A 1 211 ? -8.919 -6.127 10.954 1.00 78.94 211 VAL A O 1
ATOM 1726 N N . ASP A 1 212 ? -9.776 -5.427 12.936 1.00 71.56 212 ASP A N 1
ATOM 1727 C CA . ASP A 1 212 ? -10.999 -4.926 12.347 1.00 71.56 212 ASP A CA 1
ATOM 1728 C C . ASP A 1 212 ? -10.654 -3.784 11.384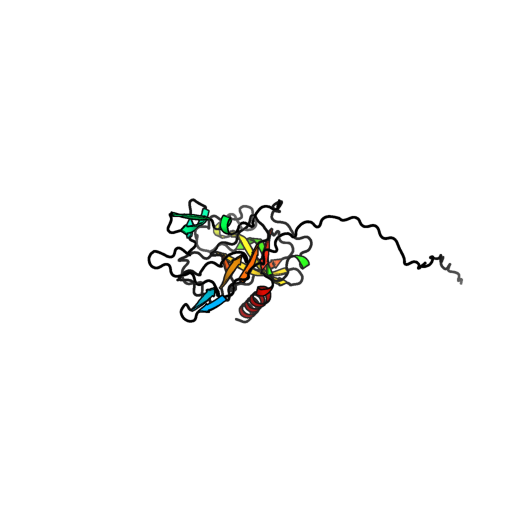 1.00 71.56 212 ASP A C 1
ATOM 1730 O O . ASP A 1 212 ? -9.920 -2.847 11.739 1.00 71.56 212 ASP A O 1
ATOM 1734 N N . PRO A 1 213 ? -11.117 -3.874 10.133 1.00 72.12 213 PRO A N 1
ATOM 1735 C CA . PRO A 1 213 ? -10.864 -2.841 9.165 1.00 72.12 213 PRO A CA 1
ATOM 1736 C C . PRO A 1 213 ? -11.467 -1.519 9.635 1.00 72.12 213 PRO A C 1
ATOM 1738 O O . PRO A 1 213 ? -12.587 -1.478 10.146 1.00 72.12 213 PRO A O 1
ATOM 1741 N N . PRO A 1 214 ? -10.742 -0.414 9.437 1.00 73.81 214 PRO A N 1
ATOM 1742 C CA . PRO A 1 214 ? -11.233 0.898 9.802 1.00 73.81 214 PRO A CA 1
ATOM 1743 C C . PRO A 1 214 ? -12.464 1.235 8.964 1.00 73.81 214 PRO A C 1
ATOM 1745 O O . PRO A 1 214 ? -12.460 1.066 7.741 1.00 73.81 214 PRO A O 1
ATOM 1748 N N . LEU A 1 215 ? -13.503 1.740 9.632 1.00 71.38 215 LEU A N 1
ATOM 1749 C CA . LEU A 1 215 ? -14.669 2.261 8.938 1.00 71.38 215 LEU A CA 1
ATOM 1750 C C . LEU A 1 215 ? -14.239 3.402 8.002 1.00 71.38 215 LEU A C 1
ATOM 1752 O O . LEU A 1 215 ? -13.429 4.248 8.403 1.00 71.38 215 LEU A O 1
ATOM 1756 N N . PRO A 1 216 ? -14.770 3.434 6.769 1.00 70.19 216 PRO A N 1
ATOM 1757 C CA . PRO A 1 216 ? -14.686 4.607 5.912 1.00 70.19 216 PRO A CA 1
ATOM 1758 C C . PRO A 1 216 ? -15.157 5.860 6.649 1.00 70.19 216 PRO A C 1
ATOM 1760 O O . PRO A 1 216 ? -16.066 5.802 7.479 1.00 70.19 216 PRO A O 1
ATOM 1763 N N . TYR A 1 217 ? -14.558 7.002 6.340 1.00 70.31 217 TYR A N 1
ATOM 1764 C CA . TYR A 1 217 ? -15.094 8.284 6.768 1.00 70.31 217 TYR A CA 1
ATOM 1765 C C . TYR A 1 217 ? -16.393 8.618 6.027 1.00 70.31 217 TYR A C 1
ATOM 1767 O O . TYR A 1 217 ? -16.647 8.106 4.943 1.00 70.31 217 TYR A O 1
ATOM 1775 N N . ASP A 1 218 ? -17.213 9.495 6.608 1.00 67.81 218 ASP A N 1
ATOM 1776 C CA . ASP A 1 218 ? -18.555 9.821 6.094 1.00 67.81 218 ASP A CA 1
ATOM 1777 C C . ASP A 1 218 ? -18.537 10.401 4.664 1.00 67.81 218 ASP A C 1
ATOM 1779 O O . ASP A 1 218 ? -19.503 10.279 3.913 1.00 67.81 218 ASP A O 1
ATOM 1783 N N . ASP A 1 219 ? -17.423 11.023 4.270 1.00 68.31 219 ASP A N 1
ATOM 178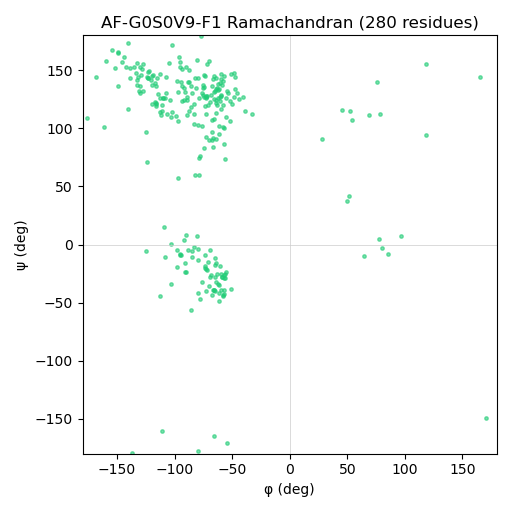4 C CA . ASP A 1 219 ? -17.166 11.547 2.929 1.00 68.31 219 ASP A CA 1
ATOM 1785 C C . ASP A 1 219 ? -16.536 10.521 1.962 1.00 68.31 219 ASP A C 1
ATOM 1787 O O . ASP A 1 219 ? -16.394 10.799 0.768 1.00 68.31 219 ASP A O 1
ATOM 1791 N N . GLU A 1 220 ? -16.206 9.315 2.433 1.00 69.19 220 GLU A N 1
ATOM 1792 C CA . GLU A 1 220 ? -15.667 8.212 1.637 1.00 69.19 220 GLU A CA 1
ATOM 1793 C C . GLU A 1 220 ? -16.776 7.222 1.213 1.00 69.19 220 GLU A C 1
ATOM 1795 O O . GLU A 1 220 ? -17.248 6.402 1.996 1.00 69.19 220 GLU A O 1
ATOM 1800 N N . LYS A 1 221 ? -17.167 7.233 -0.069 1.00 69.38 221 LYS A N 1
ATOM 1801 C CA . LYS A 1 221 ? -18.252 6.380 -0.611 1.00 69.38 221 LYS A CA 1
ATOM 1802 C C . LYS A 1 221 ? -17.779 5.089 -1.298 1.00 69.38 221 LYS A C 1
ATOM 1804 O O . LYS A 1 221 ? -18.002 4.914 -2.491 1.00 69.38 221 LYS A O 1
ATOM 1809 N N . PHE A 1 222 ? -17.040 4.210 -0.630 1.00 71.75 222 PHE A N 1
ATOM 1810 C CA . PHE A 1 222 ? -16.381 3.088 -1.324 1.00 71.75 222 PHE A CA 1
ATOM 1811 C C . PHE A 1 222 ? -17.329 2.077 -1.965 1.00 71.75 222 PHE A C 1
ATOM 1813 O O . PHE A 1 222 ? -18.090 1.421 -1.265 1.00 71.75 222 PHE A O 1
ATOM 1820 N N . MET A 1 223 ? -17.154 1.844 -3.269 1.00 72.50 223 MET A N 1
ATOM 1821 C CA . MET A 1 223 ? -17.856 0.779 -4.002 1.00 72.50 223 MET A CA 1
ATOM 1822 C C . MET A 1 223 ? -17.073 -0.544 -4.017 1.00 72.50 223 MET A C 1
ATOM 1824 O O . MET A 1 223 ? -17.638 -1.623 -4.193 1.00 72.50 223 MET A O 1
ATOM 1828 N N . ARG A 1 224 ? -15.746 -0.485 -3.848 1.00 85.75 224 ARG A N 1
ATOM 1829 C CA . ARG A 1 224 ? -14.877 -1.666 -3.920 1.00 85.75 224 ARG A CA 1
ATOM 1830 C C . ARG A 1 224 ? -14.801 -2.386 -2.580 1.00 85.75 224 ARG A C 1
ATOM 1832 O O . ARG A 1 224 ? -14.584 -1.766 -1.543 1.00 85.75 224 ARG A O 1
ATOM 1839 N N . THR A 1 225 ? -14.887 -3.710 -2.641 1.00 89.25 225 THR A N 1
ATOM 1840 C CA . THR A 1 225 ? -14.647 -4.608 -1.508 1.00 89.25 225 THR A CA 1
ATOM 1841 C C . THR A 1 225 ? -13.276 -4.337 -0.867 1.00 89.25 225 THR A C 1
ATOM 1843 O O . THR A 1 225 ? -12.271 -4.281 -1.594 1.00 89.25 225 THR A O 1
ATOM 1846 N N . PRO A 1 226 ? -13.202 -4.186 0.464 1.00 90.56 226 PRO A N 1
ATOM 1847 C CA . PRO A 1 226 ? -11.947 -4.045 1.200 1.00 90.56 226 PRO A CA 1
ATOM 1848 C C . PRO A 1 226 ? -10.990 -5.218 0.964 1.00 90.56 226 PRO A C 1
ATOM 1850 O O . PRO A 1 226 ? -11.423 -6.355 0.841 1.00 90.56 226 PRO A O 1
ATOM 1853 N N . ILE A 1 227 ? -9.681 -4.964 0.932 1.00 93.19 227 ILE A N 1
ATOM 1854 C CA . ILE A 1 227 ? -8.652 -5.990 0.722 1.00 93.19 227 ILE A CA 1
ATOM 1855 C C . ILE A 1 227 ? -7.857 -6.199 2.011 1.00 93.19 227 ILE A C 1
ATOM 1857 O O . ILE A 1 227 ? -7.191 -5.281 2.500 1.00 93.19 227 ILE A O 1
ATOM 1861 N N . ALA A 1 228 ? -7.893 -7.431 2.526 1.00 93.62 228 ALA A N 1
ATOM 1862 C CA . ALA A 1 228 ? -7.089 -7.831 3.675 1.00 93.62 228 ALA A CA 1
ATOM 1863 C C . ALA A 1 228 ? -5.646 -8.133 3.263 1.00 93.62 228 ALA A C 1
ATOM 1865 O O . ALA A 1 228 ? -5.388 -8.745 2.218 1.00 93.62 228 ALA A O 1
ATOM 1866 N N . VAL A 1 229 ? -4.695 -7.774 4.119 1.00 94.81 229 VAL A N 1
ATOM 1867 C CA . VAL A 1 229 ? -3.268 -8.000 3.885 1.00 94.81 229 VAL A CA 1
ATOM 1868 C C . VAL A 1 229 ? -2.561 -8.539 5.121 1.00 94.81 229 VAL A C 1
ATOM 1870 O O . VAL A 1 229 ? -2.944 -8.287 6.260 1.00 94.81 229 VAL A O 1
ATOM 1873 N N . ILE A 1 230 ? -1.486 -9.270 4.876 1.00 92.62 230 ILE A N 1
ATOM 1874 C CA . ILE A 1 230 ? -0.561 -9.786 5.875 1.00 92.62 230 ILE A CA 1
ATOM 1875 C C . ILE A 1 230 ? 0.668 -8.880 5.836 1.00 92.62 230 ILE A C 1
ATOM 1877 O O . ILE A 1 230 ? 1.377 -8.827 4.826 1.00 92.62 230 ILE A O 1
ATOM 1881 N N . VAL A 1 231 ? 0.904 -8.150 6.925 1.00 91.06 231 VAL A N 1
ATOM 1882 C CA . VAL A 1 231 ? 2.110 -7.333 7.101 1.00 91.06 231 VAL A CA 1
ATOM 1883 C C . VAL A 1 231 ? 3.186 -8.224 7.708 1.00 91.06 231 VAL A C 1
ATOM 1885 O O . VAL A 1 231 ? 3.022 -8.733 8.813 1.00 91.06 231 VAL A O 1
ATOM 1888 N N . GLU A 1 232 ? 4.251 -8.466 6.949 1.00 88.62 232 GLU A N 1
ATOM 1889 C CA . GLU A 1 232 ? 5.324 -9.398 7.317 1.00 88.62 232 GLU A CA 1
ATOM 1890 C C . GLU A 1 232 ? 6.534 -8.673 7.926 1.00 88.62 232 GLU A C 1
ATOM 1892 O O . GLU A 1 232 ? 7.346 -9.303 8.599 1.00 88.62 232 GLU A O 1
ATOM 1897 N N . ASP A 1 233 ? 6.663 -7.365 7.689 1.00 84.56 233 ASP A N 1
ATOM 1898 C CA . ASP A 1 233 ? 7.651 -6.505 8.340 1.00 84.56 233 ASP A CA 1
ATOM 1899 C C . ASP A 1 233 ? 7.060 -5.923 9.642 1.00 84.56 233 ASP A C 1
ATOM 1901 O O . ASP A 1 233 ? 6.139 -5.106 9.569 1.00 84.56 233 ASP A O 1
ATOM 1905 N N . PRO A 1 234 ? 7.558 -6.317 10.830 1.00 77.62 234 PRO A N 1
ATOM 1906 C CA . PRO A 1 234 ? 6.991 -5.898 12.111 1.00 77.62 234 PRO A CA 1
ATOM 1907 C C . PRO A 1 234 ? 7.249 -4.423 12.448 1.00 77.62 234 PRO A C 1
ATOM 1909 O O . PRO A 1 234 ? 6.595 -3.892 13.343 1.00 77.62 234 PRO A O 1
ATOM 1912 N N . GLU A 1 235 ? 8.178 -3.753 11.760 1.00 81.62 235 GLU A N 1
ATOM 1913 C CA . GLU A 1 235 ? 8.405 -2.310 11.916 1.00 81.62 235 GLU A CA 1
ATOM 1914 C C . GLU A 1 235 ? 7.384 -1.475 11.141 1.00 81.62 235 GLU A C 1
ATOM 1916 O O . GLU A 1 235 ? 7.309 -0.258 11.314 1.00 81.62 235 GLU A O 1
ATOM 1921 N N . HIS A 1 236 ? 6.628 -2.111 10.247 1.00 84.50 236 HIS A N 1
ATOM 1922 C CA . HIS A 1 236 ? 5.664 -1.441 9.398 1.00 84.50 236 HIS A CA 1
ATOM 1923 C C . HIS A 1 236 ? 4.246 -1.756 9.850 1.00 84.50 236 HIS A C 1
ATOM 1925 O O . HIS A 1 236 ? 3.903 -2.860 10.264 1.00 84.50 236 HIS A O 1
ATOM 1931 N N . TYR A 1 237 ? 3.398 -0.748 9.722 1.00 86.75 237 TYR A N 1
ATOM 1932 C CA . TYR A 1 237 ? 1.970 -0.846 9.943 1.00 86.75 237 TYR A CA 1
ATOM 1933 C C . TYR A 1 237 ? 1.267 -0.165 8.767 1.00 86.75 237 TYR A C 1
ATOM 1935 O O . TYR A 1 237 ? 1.852 0.658 8.055 1.00 86.75 237 TYR A O 1
ATOM 1943 N N . ILE A 1 238 ? 0.023 -0.548 8.515 1.00 87.06 238 ILE A N 1
ATOM 1944 C CA . ILE A 1 238 ? -0.782 0.016 7.429 1.00 87.06 238 ILE A CA 1
ATOM 1945 C C . ILE A 1 238 ? -1.759 0.978 8.049 1.00 87.06 238 ILE A C 1
ATOM 1947 O O . ILE A 1 238 ? -2.660 0.512 8.725 1.00 87.06 238 ILE A O 1
ATOM 1951 N N . ALA A 1 239 ? -1.587 2.279 7.825 1.00 86.00 239 ALA A N 1
ATOM 1952 C CA . ALA A 1 239 ? -2.446 3.303 8.413 1.00 86.00 239 ALA A CA 1
ATOM 1953 C C . ALA A 1 239 ? -3.949 2.987 8.232 1.00 86.00 239 ALA A C 1
ATOM 1955 O O . ALA A 1 239 ? -4.332 2.469 7.181 1.00 86.00 239 ALA A O 1
ATOM 1956 N N . PRO A 1 240 ? -4.826 3.371 9.176 1.00 83.88 240 PRO A N 1
ATOM 1957 C CA . PRO A 1 240 ? -6.273 3.189 9.046 1.00 83.88 240 PRO A CA 1
ATOM 1958 C C . PRO A 1 240 ? -6.857 3.845 7.786 1.00 83.88 240 PRO A C 1
ATOM 1960 O O . PRO A 1 240 ? -7.850 3.405 7.210 1.00 83.88 240 PRO A O 1
ATOM 1963 N N . THR A 1 241 ? -6.222 4.916 7.322 1.00 84.81 241 THR A N 1
ATOM 1964 C CA . THR A 1 241 ? -6.613 5.630 6.108 1.00 84.81 241 THR A CA 1
ATOM 1965 C C . THR A 1 241 ? -5.924 5.105 4.857 1.00 84.81 241 THR A C 1
ATOM 1967 O O . THR A 1 241 ? -6.041 5.715 3.799 1.00 84.81 241 THR A O 1
ATOM 1970 N N . ALA A 1 242 ? -5.194 3.991 4.936 1.00 88.94 242 ALA A N 1
ATOM 1971 C CA . ALA A 1 242 ? -4.576 3.386 3.771 1.00 88.94 242 ALA A CA 1
ATOM 1972 C C . ALA A 1 242 ? -5.646 2.884 2.802 1.00 88.94 242 ALA A C 1
ATOM 1974 O O . ALA A 1 242 ? -6.613 2.203 3.163 1.00 88.94 242 ALA A O 1
ATOM 1975 N N . ARG A 1 243 ? -5.449 3.234 1.540 1.00 90.06 243 ARG A N 1
ATOM 1976 C CA . ARG A 1 243 ? -6.312 2.877 0.434 1.00 90.06 243 ARG A CA 1
ATOM 1977 C C . ARG A 1 243 ? -5.477 2.354 -0.720 1.00 90.06 243 ARG A C 1
ATOM 1979 O O . ARG A 1 243 ? -4.400 2.879 -0.999 1.00 90.06 243 ARG A O 1
ATOM 1986 N N . LEU A 1 244 ? -5.987 1.338 -1.397 1.00 93.44 244 LEU A N 1
ATOM 1987 C CA . LEU A 1 244 ? -5.442 0.868 -2.658 1.00 93.44 244 LEU A CA 1
ATOM 1988 C C . LEU A 1 244 ? -5.991 1.740 -3.789 1.00 93.44 244 LEU A C 1
ATOM 1990 O O . LEU A 1 244 ? -7.189 1.697 -4.075 1.00 93.44 244 LEU A O 1
ATOM 1994 N N . ASP A 1 245 ? -5.119 2.523 -4.420 1.00 92.25 245 ASP A N 1
ATOM 1995 C CA . ASP A 1 245 ? -5.469 3.349 -5.573 1.00 92.25 245 ASP A CA 1
ATOM 1996 C C . ASP A 1 245 ? -5.511 2.477 -6.833 1.00 92.25 245 ASP A C 1
ATOM 1998 O O . ASP A 1 245 ? -4.473 2.111 -7.390 1.00 92.25 245 ASP A O 1
ATOM 2002 N N . CYS A 1 246 ? -6.727 2.138 -7.263 1.00 92.19 246 CYS A N 1
ATOM 2003 C CA . CYS A 1 246 ? -6.990 1.352 -8.466 1.00 92.19 246 CYS A CA 1
ATOM 2004 C C . CYS A 1 246 ? -7.208 2.243 -9.702 1.00 92.19 246 CYS A C 1
ATOM 2006 O O . CYS A 1 246 ? -7.528 1.726 -10.767 1.00 92.19 246 CYS A O 1
ATOM 2008 N N . LYS A 1 247 ? -7.060 3.574 -9.591 1.00 87.56 247 LYS A N 1
ATOM 2009 C CA . LYS A 1 247 ? -7.209 4.511 -10.719 1.00 87.56 247 LYS A CA 1
ATOM 2010 C C . LYS A 1 247 ? -5.998 4.487 -11.646 1.00 87.56 247 LYS A C 1
ATOM 2012 O O . LYS A 1 247 ? -6.120 4.777 -12.832 1.00 87.56 247 LYS A O 1
ATOM 2017 N N . ARG A 1 248 ? -4.809 4.241 -11.092 1.00 88.00 248 ARG A N 1
ATOM 2018 C CA . ARG A 1 248 ? -3.538 4.317 -11.818 1.00 88.00 248 ARG A CA 1
ATOM 2019 C C . ARG A 1 248 ? -2.755 3.030 -11.648 1.00 88.00 248 ARG A C 1
ATOM 2021 O O . ARG A 1 248 ? -2.547 2.566 -10.530 1.00 88.00 248 ARG A O 1
ATOM 2028 N N . VAL A 1 249 ? -2.271 2.509 -12.768 1.00 94.56 249 VAL A N 1
ATOM 2029 C CA . VAL A 1 249 ? -1.326 1.394 -12.805 1.00 94.56 249 VAL A CA 1
ATOM 2030 C C . VAL A 1 249 ? 0.088 1.934 -12.968 1.00 94.56 249 VAL A C 1
ATOM 2032 O O . VAL A 1 249 ? 0.320 2.897 -13.696 1.00 94.56 249 VAL A O 1
ATOM 2035 N N . TYR A 1 250 ? 1.030 1.312 -12.274 1.00 96.19 250 TYR A N 1
ATOM 2036 C CA . TYR A 1 250 ? 2.440 1.672 -12.296 1.00 96.19 250 TYR A CA 1
ATOM 2037 C C . TYR A 1 250 ? 3.258 0.495 -12.795 1.00 96.19 250 TYR A C 1
ATOM 2039 O O . TYR A 1 250 ? 3.042 -0.638 -12.367 1.00 96.19 250 TYR A O 1
ATOM 2047 N N . THR A 1 251 ? 4.229 0.775 -13.654 1.00 97.25 251 THR A N 1
ATOM 2048 C CA . THR A 1 251 ? 5.247 -0.193 -14.053 1.00 97.25 251 THR A CA 1
ATOM 2049 C C . THR A 1 251 ? 6.450 -0.057 -13.128 1.00 97.25 251 THR A C 1
ATOM 2051 O O . THR A 1 251 ? 7.005 1.030 -12.989 1.00 97.25 251 THR A O 1
ATOM 2054 N N . VAL A 1 252 ? 6.845 -1.154 -12.485 1.00 97.12 252 VAL A N 1
ATOM 2055 C CA . VAL A 1 252 ? 8.021 -1.223 -11.609 1.00 97.12 252 VAL A CA 1
ATOM 2056 C C . VAL A 1 252 ? 8.996 -2.247 -12.166 1.00 97.12 252 VAL A C 1
ATOM 2058 O O . VAL A 1 252 ? 8.649 -3.417 -12.311 1.00 97.12 252 VAL A O 1
ATOM 2061 N N . GLU A 1 253 ? 10.214 -1.810 -12.464 1.00 97.12 253 GLU A N 1
ATOM 2062 C CA . GLU A 1 253 ? 11.289 -2.672 -12.954 1.00 97.12 253 GLU A CA 1
ATOM 2063 C C . GLU A 1 253 ? 11.877 -3.550 -11.841 1.00 97.12 253 GLU A C 1
ATOM 2065 O O . GLU A 1 253 ? 12.017 -3.128 -10.690 1.00 97.12 253 GLU A O 1
ATOM 2070 N N . ASP A 1 254 ? 12.284 -4.768 -12.196 1.00 93.88 254 ASP A N 1
ATOM 2071 C CA . ASP A 1 254 ? 12.818 -5.758 -11.254 1.00 93.88 254 ASP A CA 1
ATOM 2072 C C . ASP A 1 254 ? 14.134 -5.324 -10.571 1.00 93.88 254 ASP A C 1
ATOM 2074 O O . ASP A 1 254 ? 14.450 -5.799 -9.477 1.00 93.88 254 ASP A O 1
ATOM 2078 N N . GLY A 1 255 ? 14.908 -4.439 -11.214 1.00 94.25 255 GLY A N 1
ATOM 2079 C CA . GLY A 1 255 ? 16.213 -3.954 -10.743 1.00 94.25 255 GLY A CA 1
ATOM 2080 C C . GLY A 1 255 ? 16.146 -2.865 -9.669 1.00 94.25 255 GLY A C 1
ATOM 2081 O O . GLY A 1 255 ? 17.181 -2.441 -9.148 1.00 94.25 255 GLY A O 1
ATOM 2082 N N . MET A 1 256 ? 14.946 -2.403 -9.319 1.00 94.81 256 MET A N 1
ATOM 2083 C CA . MET A 1 256 ? 14.767 -1.324 -8.355 1.00 94.81 256 MET A CA 1
ATOM 2084 C C . MET A 1 256 ? 15.047 -1.787 -6.922 1.00 94.81 256 MET A C 1
ATOM 2086 O O . MET A 1 256 ? 14.729 -2.910 -6.524 1.00 94.81 256 MET A O 1
ATOM 2090 N N . LYS A 1 257 ? 15.615 -0.890 -6.106 1.00 95.69 257 LYS A N 1
ATOM 2091 C CA . LYS A 1 257 ? 15.772 -1.131 -4.667 1.00 95.69 257 LYS A CA 1
ATOM 2092 C C . LYS A 1 257 ? 14.416 -1.014 -3.976 1.00 95.69 257 LYS A C 1
ATOM 2094 O O . LYS A 1 257 ? 13.807 0.057 -3.975 1.00 95.69 257 LYS A O 1
ATOM 2099 N N . VAL A 1 258 ? 13.974 -2.093 -3.343 1.00 95.94 258 VAL A N 1
ATOM 2100 C CA . VAL A 1 258 ? 12.679 -2.174 -2.660 1.00 95.94 258 VAL A CA 1
ATOM 2101 C C . VAL A 1 258 ? 12.855 -2.670 -1.229 1.00 95.94 258 VAL A C 1
ATOM 2103 O O . VAL A 1 258 ? 13.817 -3.363 -0.907 1.00 95.94 258 VAL A O 1
ATOM 2106 N N . LYS A 1 259 ? 11.908 -2.325 -0.358 1.00 94.38 259 LYS A N 1
ATOM 2107 C CA . LYS A 1 259 ? 11.754 -2.909 0.975 1.00 94.38 259 LYS A CA 1
ATOM 2108 C C . LYS A 1 259 ? 10.514 -3.795 0.975 1.00 94.38 259 LYS A C 1
ATOM 2110 O O . LYS A 1 259 ? 9.431 -3.363 0.576 1.00 94.38 259 LYS A O 1
ATOM 2115 N N . LYS A 1 260 ? 10.676 -5.050 1.389 1.00 94.44 260 LYS A N 1
ATOM 2116 C CA . LYS A 1 260 ? 9.574 -6.004 1.532 1.00 94.44 260 LYS A CA 1
ATOM 2117 C C . LYS A 1 260 ? 8.681 -5.564 2.688 1.00 94.44 260 LYS A C 1
ATOM 2119 O O . LYS A 1 260 ? 9.193 -5.373 3.780 1.00 94.44 260 LYS A O 1
ATOM 2124 N N . ILE A 1 261 ? 7.374 -5.464 2.457 1.00 94.62 261 ILE A N 1
ATOM 2125 C CA . ILE A 1 261 ? 6.430 -5.095 3.517 1.00 94.62 261 ILE A CA 1
ATOM 2126 C C . ILE A 1 261 ? 5.506 -6.253 3.883 1.00 94.62 261 ILE A C 1
ATOM 2128 O O . ILE A 1 261 ? 5.276 -6.530 5.058 1.00 94.62 261 ILE A O 1
ATOM 2132 N N . GLY A 1 262 ? 4.974 -6.953 2.884 1.00 95.12 262 GLY A N 1
ATOM 2133 C CA . GLY A 1 262 ? 4.019 -8.021 3.138 1.00 95.12 262 GLY A CA 1
ATOM 2134 C C . GLY A 1 262 ? 3.363 -8.544 1.874 1.00 95.12 262 GLY A C 1
ATOM 2135 O O . GLY A 1 262 ? 3.964 -8.533 0.794 1.00 95.12 262 GLY A O 1
ATOM 2136 N N . ARG A 1 263 ? 2.122 -9.005 2.008 1.00 96.69 263 ARG A N 1
ATOM 2137 C CA . ARG A 1 263 ? 1.334 -9.572 0.911 1.00 96.69 263 ARG A CA 1
ATOM 2138 C C . ARG A 1 263 ? -0.163 -9.388 1.131 1.00 96.69 263 ARG A C 1
ATOM 2140 O O . ARG A 1 263 ? -0.625 -9.371 2.263 1.00 96.69 263 ARG A O 1
ATOM 2147 N N . VAL A 1 264 ? -0.930 -9.309 0.055 1.00 97.50 264 VAL A N 1
ATOM 2148 C CA . VAL A 1 264 ? -2.386 -9.460 0.087 1.00 97.50 264 VAL A CA 1
ATOM 2149 C C . VAL A 1 264 ? -2.718 -10.867 0.573 1.00 97.50 264 VAL A C 1
ATOM 2151 O O . VAL A 1 264 ? -2.058 -11.838 0.196 1.00 97.50 264 VAL A O 1
ATOM 2154 N N . HIS A 1 265 ? -3.717 -10.979 1.444 1.00 95.75 265 HIS A N 1
ATOM 2155 C CA . HIS A 1 265 ? -4.164 -12.274 1.931 1.00 95.75 265 HIS A CA 1
ATOM 2156 C C . HIS A 1 265 ? -4.681 -13.113 0.741 1.00 95.75 265 HIS A C 1
ATOM 2158 O O . HIS A 1 265 ? -5.453 -12.582 -0.061 1.00 95.75 265 HIS A O 1
ATOM 2164 N N . PRO A 1 266 ? -4.314 -14.405 0.602 1.00 93.69 266 PRO A N 1
ATOM 2165 C CA . PRO A 1 266 ? -4.569 -15.193 -0.613 1.00 93.69 266 PRO A CA 1
ATOM 2166 C C . PRO A 1 266 ? -6.019 -15.160 -1.117 1.00 93.69 266 PRO A C 1
ATOM 2168 O O . PRO A 1 266 ? -6.255 -15.029 -2.314 1.00 93.69 266 PRO A O 1
ATOM 2171 N N . ARG A 1 267 ? -6.994 -15.179 -0.197 1.00 94.19 267 ARG A N 1
ATOM 2172 C CA . ARG A 1 267 ? -8.436 -15.072 -0.503 1.00 94.19 267 ARG A CA 1
ATOM 2173 C C . ARG A 1 267 ? -8.816 -13.815 -1.302 1.00 94.19 267 ARG A C 1
ATOM 2175 O O . ARG A 1 267 ? -9.786 -13.843 -2.047 1.00 94.19 267 ARG A O 1
ATOM 2182 N N . TRP A 1 268 ? -8.068 -12.726 -1.147 1.00 95.44 268 TRP A N 1
ATOM 2183 C CA . TRP A 1 268 ? -8.353 -11.428 -1.761 1.00 95.44 268 TRP A CA 1
ATOM 2184 C C . TRP A 1 268 ? -7.553 -11.171 -3.045 1.00 95.44 268 TRP A C 1
ATOM 2186 O O . TRP A 1 268 ? -7.804 -10.180 -3.728 1.00 95.44 268 TRP A O 1
ATOM 2196 N N . VAL A 1 269 ? -6.627 -12.060 -3.424 1.00 96.25 269 VAL A N 1
ATOM 2197 C CA . VAL A 1 269 ? -5.852 -11.928 -4.672 1.00 96.25 269 VAL A CA 1
ATOM 2198 C C . VAL A 1 269 ? -6.748 -11.947 -5.925 1.00 96.25 269 VAL A C 1
ATOM 2200 O O . VAL A 1 269 ? -6.556 -11.081 -6.776 1.00 96.25 269 VAL A O 1
ATOM 2203 N N . PRO A 1 270 ? -7.782 -12.806 -6.044 1.00 96.38 270 PRO A N 1
ATOM 2204 C CA . PRO A 1 270 ? -8.700 -12.742 -7.188 1.00 96.38 270 PRO A CA 1
ATOM 2205 C C . PRO A 1 270 ? -9.473 -11.416 -7.276 1.00 96.38 270 PRO A C 1
ATOM 2207 O O . PRO A 1 270 ? -9.739 -10.910 -8.364 1.00 96.38 270 PRO A O 1
ATOM 2210 N N . VAL A 1 271 ? -9.812 -10.820 -6.126 1.00 95.69 271 VAL A N 1
ATOM 2211 C CA . VAL A 1 271 ? -10.477 -9.508 -6.060 1.00 95.69 271 VAL A CA 1
ATOM 2212 C C . VAL A 1 271 ? -9.533 -8.404 -6.543 1.00 95.69 271 VAL A C 1
ATOM 2214 O O . VAL A 1 271 ? -9.936 -7.555 -7.336 1.00 95.69 271 VAL A O 1
ATOM 2217 N N . LEU A 1 272 ? -8.265 -8.452 -6.125 1.00 96.56 272 LEU A N 1
ATOM 2218 C CA . LEU A 1 272 ? -7.217 -7.552 -6.605 1.00 96.56 272 LEU A CA 1
ATOM 2219 C C . LEU A 1 272 ? -7.053 -7.631 -8.133 1.00 96.56 272 LEU A C 1
ATOM 2221 O O . LEU A 1 272 ? -6.967 -6.600 -8.799 1.00 96.56 272 LEU A O 1
ATOM 2225 N N . GLU A 1 273 ? -7.040 -8.837 -8.697 1.00 95.56 273 GLU A N 1
ATOM 2226 C CA . GLU A 1 273 ? -6.916 -9.034 -10.144 1.00 95.56 273 GLU A CA 1
ATOM 2227 C C . GLU A 1 273 ? -8.144 -8.520 -10.906 1.00 95.56 273 GLU A C 1
ATOM 2229 O O . GLU A 1 273 ? -8.000 -7.841 -11.923 1.00 95.56 273 GLU A O 1
ATOM 2234 N N . LYS A 1 274 ? -9.354 -8.726 -10.368 1.00 95.31 274 LYS A N 1
ATOM 2235 C CA . LYS A 1 274 ? -10.577 -8.111 -10.906 1.00 95.31 274 LYS A CA 1
ATOM 2236 C C . LYS A 1 274 ? -10.472 -6.585 -10.936 1.00 95.31 274 LYS A C 1
ATOM 2238 O O . LYS A 1 274 ? -10.915 -5.960 -11.897 1.00 95.31 274 LYS A O 1
ATOM 2243 N N . TYR A 1 275 ? -9.880 -5.970 -9.911 1.00 94.81 275 TYR A N 1
ATOM 2244 C CA . TYR A 1 275 ? -9.693 -4.517 -9.883 1.00 94.81 275 TYR A CA 1
ATOM 2245 C C . TYR A 1 275 ? -8.740 -4.044 -10.973 1.00 94.81 275 TYR A C 1
ATOM 2247 O O . TYR A 1 275 ? -9.016 -3.034 -11.616 1.00 94.81 275 TYR A O 1
ATOM 2255 N N . TYR A 1 276 ? -7.672 -4.800 -11.227 1.00 95.44 276 TYR A N 1
ATOM 2256 C CA . TYR A 1 276 ? -6.770 -4.539 -12.342 1.00 95.44 276 TYR A CA 1
ATOM 2257 C C . TYR A 1 276 ? -7.476 -4.638 -13.695 1.00 95.44 276 TYR A C 1
ATOM 2259 O O . TYR A 1 276 ? -7.394 -3.698 -14.479 1.00 95.44 276 TYR A O 1
ATOM 2267 N N . GLN A 1 277 ? -8.232 -5.711 -13.938 1.00 94.19 277 GLN A N 1
ATOM 2268 C CA . GLN A 1 277 ? -8.998 -5.882 -15.178 1.00 94.19 277 GLN A CA 1
ATOM 2269 C C . GLN A 1 277 ? -9.974 -4.725 -15.415 1.00 94.19 277 GLN A C 1
ATOM 2271 O O . GLN A 1 277 ? -10.075 -4.216 -16.525 1.00 94.19 277 GLN A O 1
ATOM 2276 N N . GLN A 1 278 ? -10.667 -4.273 -14.370 1.00 91.50 278 GLN A N 1
ATOM 2277 C CA . GLN A 1 278 ? -11.566 -3.124 -14.466 1.00 91.50 278 GLN A CA 1
ATOM 2278 C C . GLN A 1 278 ? -10.817 -1.828 -14.784 1.00 91.50 278 GLN A C 1
ATOM 2280 O O . GLN A 1 278 ? -11.311 -1.049 -15.583 1.00 91.50 278 GLN A O 1
ATOM 2285 N N . ALA A 1 279 ? -9.642 -1.607 -14.190 1.00 90.00 279 ALA A N 1
ATOM 2286 C CA . ALA A 1 279 ? -8.858 -0.391 -14.400 1.00 90.00 279 ALA A CA 1
ATOM 2287 C C . ALA A 1 279 ? -8.250 -0.285 -15.809 1.00 90.00 279 ALA A C 1
ATOM 2289 O O . ALA A 1 279 ? -8.010 0.819 -16.285 1.00 90.00 279 ALA A O 1
ATOM 2290 N N . VAL A 1 280 ? -7.966 -1.413 -16.471 1.00 90.38 280 VAL A N 1
ATOM 2291 C CA . VAL A 1 280 ? -7.419 -1.415 -17.843 1.00 90.38 280 VAL A CA 1
ATOM 2292 C C . VAL A 1 280 ? -8.491 -1.467 -18.930 1.00 90.38 280 VAL A C 1
ATOM 2294 O O . VAL A 1 280 ? -8.189 -1.168 -20.080 1.00 90.38 280 VAL A O 1
ATOM 2297 N N . ASN A 1 281 ? -9.724 -1.835 -18.573 1.00 85.69 281 ASN A N 1
ATOM 2298 C CA . ASN A 1 281 ? -10.860 -1.920 -19.495 1.00 85.69 281 ASN A CA 1
ATOM 2299 C C . ASN A 1 281 ? -11.836 -0.732 -19.368 1.00 85.69 281 ASN A C 1
ATOM 2301 O O . ASN A 1 281 ? -12.867 -0.735 -20.041 1.00 85.69 281 ASN A O 1
ATOM 2305 N N . SER A 1 282 ? -11.561 0.224 -18.472 1.00 68.94 282 SER A N 1
ATOM 2306 C CA . SER A 1 282 ? -12.390 1.411 -18.202 1.00 68.94 282 SER A CA 1
ATOM 2307 C C . SER A 1 282 ? -12.061 2.602 -19.086 1.00 68.94 282 SER A C 1
ATOM 2309 O O . SER A 1 282 ? -10.853 2.803 -19.338 1.00 68.94 282 SER A O 1
#

Radius of gyration: 27.68 Å; Cα contacts (8 Å, |Δi|>4): 439; chains: 1; bounding box: 76×82×81 Å

Nearest PDB structures (foldseek):
  5hjz-assembly1_A  TM=5.529E-01  e=1.002E-02  Mycobacterium tuberculosis H37Rv
  6kyt-assembly1_A  TM=6.454E-01  e=3.237E-02  Mycobacterium tuberculosis H37Rv
  7du4-assembly1_B  TM=6.093E-01  e=2.148E-02  Mycobacterium tuberculosis H37Rv
  6a6x-assembly1_B  TM=5.745E-01  e=2.715E-02  Mycobacterium tuberculosis

Sequence (282 aa):
MARRPPSTPAEASGPVCDSASKEDLRSTDRIEQPTSPSQAQEELIFWTWSDERHCWVAEGRELQPTASGSDSTRWEWDDDAKDWVKKFPNGQYIRYADYQKPPTRLNSESRGFEVVKMPKRFFIPGRIFKMMWYEPAPEAQTELSPDSKLDKKCQAFGEEAESRPIARYRWFVVVQRRYDHSICFSVTTYKKGASKTSRSDNVAVLYRVTVDPPLPYDDEKFMRTPIAVIVEDPEHYIAPTARLDCKRVYTVEDGMKVKKIGRVHPRWVPVLEKYYQQAVNS

Secondary structure (DSSP, 8-state):
-------------------------------PPP---------PPEEEEETTTTEEEEES------SSS----S-EEETTTTEEEEE-TTS-EEEHHHHH--SS--------SEE-SSHHHHS-TTEEEEEEEEEPPPSS-----TT-EE-TT-TTS-S-GGGSPEEEEEEEEEEEE-SSEEEEEEEEE--TT--S---GGGEEEEEETTSPPPPPPTT----SPPEEEEE--TT----TTEEEEEEEEEEEETTSEEEEEEEE-GGGHHHHHHHHHHHH--

Solvent-accessible surface area (backbone atoms only — not comparable to full-atom values): 17881 Å² total; per-residue (Å²): 141,86,88,85,85,88,86,84,87,85,86,81,82,86,83,85,90,85,89,85,83,83,90,84,81,92,76,93,75,87,74,79,75,79,77,75,79,79,78,78,73,83,69,77,83,44,71,42,81,34,83,90,75,50,28,74,42,73,54,92,67,81,73,74,79,72,81,83,78,79,86,54,84,55,75,41,82,34,82,88,76,73,40,39,33,34,53,45,94,86,74,49,69,47,46,46,65,67,72,66,51,73,90,77,86,76,93,65,80,78,72,63,70,39,62,54,91,54,39,84,76,56,57,34,64,28,27,28,33,35,30,80,40,76,42,79,45,63,97,58,94,63,82,71,55,91,72,48,41,73,52,89,79,52,74,90,38,66,92,53,73,70,67,36,44,37,35,31,78,43,38,36,35,27,54,40,62,60,96,67,36,30,36,21,30,39,51,45,70,66,57,92,85,68,71,94,70,77,65,27,72,38,34,23,48,39,32,49,53,93,49,85,64,62,79,72,56,96,88,52,54,33,70,40,77,66,40,42,22,46,72,71,32,87,92,57,75,76,53,74,46,26,25,38,37,45,76,51,82,41,84,43,58,46,80,50,50,34,25,79,37,33,30,44,35,75,90,40,40,67,57,51,41,51,46,51,56,51,52,76,72,103

pLDDT: mean 71.5, std 21.78, range [29.91, 98.5]

Foldseek 3Di:
DDDDDDDDDDDDDDDDDDDDDDDDDDDDDPDDDDDDDDPPPLDFWDWDQDPVLLGIDTPDDPPPPPPDDDPQLAWDQDPVVNFTWGADPVRDIDGVLRVPFDPDDDPPPQDDFAQDPCLVVQLDAFFKWKAKDWDFAPQDPDPPDPQWDFPPPPVVQPPPSNGTTIIGIWMWGFLADDDFKTKTWTKDFDDPPPDDDCPQDQKAQEAESNDDQGDDDSPRNHPAYHWYWHFPDSVDHAGSRIMTGLQDIDIGGSRGGIGGTGGTDPVCSVSSNVSNVVNVVD